Protein AF-A0A1G3ZFL5-F1 (afdb_monomer)

Solvent-accessible surface area (backbone atoms only — not comparable to full-atom values): 18722 Å² total; per-residue (Å²): 118,75,67,60,61,56,55,58,54,53,56,66,67,63,62,77,80,72,53,66,52,65,55,41,32,60,48,3,57,52,34,52,61,36,56,77,73,63,56,78,64,39,38,56,65,58,48,36,72,66,61,44,84,59,78,46,75,49,78,46,84,55,94,94,41,46,32,43,34,37,28,32,50,49,40,52,62,55,95,89,57,91,67,92,51,72,88,26,42,42,37,36,34,22,50,79,58,22,30,70,48,63,36,68,66,62,55,52,51,53,55,49,51,58,56,54,58,59,55,62,80,67,61,78,88,81,78,81,88,84,89,88,85,89,85,84,86,83,87,84,92,75,89,85,79,74,83,84,72,86,76,91,79,76,86,85,80,78,86,74,82,71,80,81,73,73,83,74,74,84,76,77,71,79,79,73,75,82,73,78,78,73,78,78,76,79,85,74,75,77,75,80,84,77,76,78,79,79,82,74,85,77,75,85,81,78,85,75,78,85,73,80,84,72,83,74,80,79,72,83,78,76,78,81,81,80,85,74,93,79,82,90,78,93,77,84,94,77,87,78,82,84,78,76,80,83,72,87,70,79,76,53,72,66,63,52,52,53,55,54,59,54,54,64,59,58,65,70,65,71,82,79,123

Radius of gyration: 33.1 Å; Cα contacts (8 Å, |Δi|>4): 155; chains: 1; bounding box: 86×99×74 Å

pLDDT: mean 71.91, std 20.32, range [34.0, 98.56]

Foldseek 3Di:
DVVVVVVVVVVVVVPPVDDPLVVLAVLQVQQLVLVVVDDFFDFPVRSCVRSPAAPDKDWDQAPNKIKIKGWHQNAGDDPPRPDDDPVRTKIFIDILRTTHDIGDLVVVVRVVRRVVVVVVVPPPPPDDDDDDDDDDDDDDDDDDPDDDDPDDDDDDDDDDPDPDDDPDDDDDDDPDPPDPPDPDDPPDDDDPDDDDDDDDDDDDDDDDDDDDDDPPPPPPPPPPDPDDDDDDDDDDDDDDDDDDRDDDDDDPPVSVVSNVVVVVVVVVVPPPD

Mean predicted aligned error: 19.26 Å

Secondary structure (DSSP, 8-state):
-HHHHHHHHHHHHHTT---HHHHHHHHHHHHHHHHTT--TT-BHHHHHHHH-S-SEEEEEEETTEEEEEEEEE-SPPPTT--S--GGGEEEEEEETTEEEEESHHHHHHHHHHHHHHHHHTT-----------------------------------------------------PPPPP-PPPPP--PPPP--PPPPPPPPPP----------------------------------PPPPPPPPP-PPPPHHHHHHHHHHHHHHHTTTT--

Sequence (273 aa):
MRHFRFIMLAFLLQGCLGNDALRNGAVADANVLNLSKLCIGMSECEVRSIMKEPYNQEHFAIDDANFNVWFYITSPTVLGQTEMVTANLTPLTFKDGCLISWGSSAYRYLVQRKNNSKTVATAPSKNAPTQPAGQPQSTPSGPNWGPVTPQPHGQGKQPQEQPQQEPTPPQQQPQKPPSPQQPKPPTQTPPPAQTPPKPAPQPPQKTLTPLAQGASDTSCDTSGNNKNPTQSAQSDSSEPQGTQPPTNQPLDEEDRKMLQESSDQEFNQTDLK

Structure (mmCIF, N/CA/C/O backbone):
data_AF-A0A1G3ZFL5-F1
#
_entry.id   AF-A0A1G3ZFL5-F1
#
loop_
_atom_site.group_PDB
_atom_site.id
_atom_site.type_symbol
_atom_site.label_atom_id
_atom_site.label_alt_id
_atom_site.label_comp_id
_atom_site.label_asym_id
_atom_site.label_entity_id
_atom_site.label_seq_id
_atom_site.pdbx_PDB_ins_code
_atom_site.Cartn_x
_atom_site.Cartn_y
_atom_site.Cartn_z
_atom_site.occupancy
_atom_site.B_iso_or_equiv
_atom_site.auth_seq_id
_atom_site.auth_comp_id
_atom_site.auth_asym_id
_atom_site.auth_atom_id
_atom_site.pdbx_PDB_model_num
ATOM 1 N N . MET A 1 1 ? 50.202 16.568 -9.340 1.00 61.19 1 MET A N 1
ATOM 2 C CA . MET A 1 1 ? 49.774 15.169 -9.079 1.00 61.19 1 MET A CA 1
ATOM 3 C C . MET A 1 1 ? 48.819 14.982 -7.892 1.00 61.19 1 MET A C 1
ATOM 5 O O . MET A 1 1 ? 48.038 14.042 -7.937 1.00 61.19 1 MET A O 1
ATOM 9 N N . ARG A 1 2 ? 48.804 15.836 -6.852 1.00 67.19 2 ARG A N 1
ATOM 10 C CA . ARG A 1 2 ? 47.881 15.656 -5.705 1.00 67.19 2 ARG A CA 1
ATOM 11 C C . ARG A 1 2 ? 46.397 15.881 -6.048 1.00 67.19 2 ARG A C 1
ATOM 13 O O . ARG A 1 2 ? 45.559 15.145 -5.551 1.00 67.19 2 ARG A O 1
ATOM 20 N N . HIS A 1 3 ? 46.074 16.803 -6.957 1.00 69.44 3 HIS A N 1
ATOM 21 C CA . HIS A 1 3 ? 44.680 17.091 -7.337 1.00 69.44 3 HIS A CA 1
ATOM 22 C C . HIS A 1 3 ? 44.020 16.009 -8.210 1.00 69.44 3 HIS A C 1
ATOM 24 O O . HIS A 1 3 ? 42.811 15.826 -8.138 1.00 69.44 3 HIS A O 1
ATOM 30 N N . PHE A 1 4 ? 44.800 15.217 -8.954 1.00 75.75 4 PHE A N 1
ATOM 31 C CA . PHE A 1 4 ? 44.265 14.126 -9.783 1.00 75.75 4 PHE A CA 1
ATOM 32 C C . PHE A 1 4 ? 43.655 12.992 -8.939 1.00 75.75 4 PHE A C 1
ATOM 34 O O . PHE A 1 4 ? 42.666 12.383 -9.331 1.00 75.75 4 PHE A O 1
ATOM 41 N N . ARG A 1 5 ? 44.194 12.755 -7.732 1.00 77.81 5 ARG A N 1
ATOM 42 C CA . ARG A 1 5 ? 43.663 11.747 -6.799 1.00 77.81 5 ARG A CA 1
ATOM 43 C C . ARG A 1 5 ? 42.302 12.136 -6.212 1.00 77.81 5 ARG A C 1
ATOM 45 O O . ARG A 1 5 ? 41.483 11.257 -5.981 1.00 77.81 5 ARG A O 1
ATOM 52 N N . PHE A 1 6 ? 42.041 13.431 -6.024 1.00 79.81 6 PHE A N 1
ATOM 53 C CA . PHE A 1 6 ? 40.747 13.911 -5.528 1.00 79.81 6 PHE A CA 1
ATOM 54 C C . PHE A 1 6 ? 39.648 13.855 -6.598 1.00 79.81 6 PHE A C 1
ATOM 56 O O . PHE A 1 6 ? 38.513 13.520 -6.278 1.00 79.81 6 PHE A O 1
ATOM 63 N N . ILE A 1 7 ? 39.984 14.098 -7.870 1.00 80.12 7 ILE A N 1
ATOM 64 C CA . ILE A 1 7 ? 39.012 14.040 -8.976 1.00 80.12 7 ILE A CA 1
ATOM 65 C C . ILE A 1 7 ? 38.537 12.596 -9.225 1.00 80.12 7 ILE A C 1
ATOM 67 O O . ILE A 1 7 ? 37.345 12.369 -9.398 1.00 80.12 7 ILE A O 1
ATOM 71 N N . MET A 1 8 ? 39.429 11.603 -9.161 1.00 79.88 8 MET A N 1
ATOM 72 C CA . MET A 1 8 ? 39.063 10.188 -9.351 1.00 79.88 8 MET A CA 1
ATOM 73 C C . MET A 1 8 ? 38.149 9.653 -8.230 1.00 79.88 8 MET A C 1
ATOM 75 O O . MET A 1 8 ? 37.219 8.897 -8.497 1.00 79.88 8 MET A O 1
ATOM 79 N N . LEU A 1 9 ? 38.350 10.103 -6.984 1.00 80.19 9 LEU A N 1
ATOM 80 C CA . LEU A 1 9 ? 37.483 9.739 -5.857 1.00 80.19 9 LEU A CA 1
ATOM 81 C C . LEU A 1 9 ? 36.084 10.376 -5.965 1.00 80.19 9 LEU A C 1
ATOM 83 O O . LEU A 1 9 ? 35.097 9.733 -5.622 1.00 80.19 9 LEU A O 1
ATOM 87 N N . ALA A 1 10 ? 35.983 11.604 -6.489 1.00 79.62 10 ALA A N 1
ATOM 88 C CA . ALA A 1 10 ? 34.699 12.275 -6.704 1.00 79.62 10 ALA A CA 1
ATOM 89 C C . ALA A 1 10 ? 33.833 11.572 -7.770 1.00 79.62 10 ALA A C 1
ATOM 91 O O . ALA A 1 10 ? 32.629 11.420 -7.570 1.00 79.62 10 ALA A O 1
ATOM 92 N N . PHE A 1 11 ? 34.441 11.059 -8.847 1.00 74.12 11 PHE A N 1
ATOM 93 C CA . PHE A 1 11 ? 33.720 10.304 -9.882 1.00 74.12 11 PHE A CA 1
ATOM 94 C C . PHE A 1 11 ? 33.204 8.942 -9.392 1.00 74.12 11 PHE A C 1
ATOM 96 O O . PHE A 1 11 ? 32.124 8.518 -9.799 1.00 74.12 11 PHE A O 1
ATOM 103 N N . LEU A 1 12 ? 33.920 8.274 -8.480 1.00 75.06 12 LEU A N 1
ATOM 104 C CA . LEU A 1 12 ? 33.454 7.017 -7.875 1.00 75.06 12 LEU A CA 1
ATOM 105 C C . LEU A 1 12 ? 32.273 7.226 -6.913 1.00 75.06 12 LEU A C 1
ATOM 107 O O . LEU A 1 12 ? 31.457 6.324 -6.749 1.00 75.06 12 LEU A O 1
ATOM 111 N N . LEU A 1 13 ? 32.144 8.417 -6.320 1.00 73.44 13 LEU A N 1
ATOM 112 C CA . LEU A 1 13 ? 31.024 8.769 -5.438 1.00 73.44 13 LEU A CA 1
ATOM 113 C C . LEU A 1 13 ? 29.786 9.267 -6.207 1.00 73.44 13 LEU A C 1
ATOM 115 O O . LEU A 1 13 ? 28.674 9.170 -5.695 1.00 73.44 13 LEU A O 1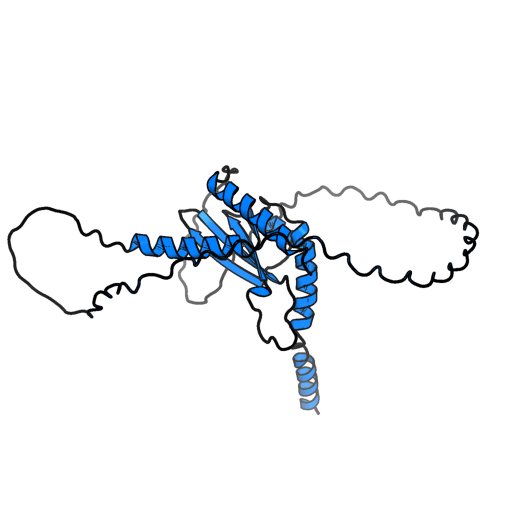
ATOM 119 N N . GLN A 1 14 ? 29.946 9.755 -7.442 1.00 70.44 14 GLN A N 1
ATOM 120 C CA . GLN A 1 14 ? 28.830 10.200 -8.294 1.00 70.44 14 GLN A CA 1
ATOM 121 C C . GLN A 1 14 ? 28.099 9.052 -9.016 1.00 70.44 14 GLN A C 1
ATOM 123 O O . GLN A 1 14 ? 27.014 9.260 -9.554 1.00 70.44 14 GLN A O 1
ATOM 128 N N . GLY A 1 15 ? 28.649 7.833 -9.005 1.00 60.28 15 GLY A N 1
ATOM 129 C CA . GLY A 1 15 ? 28.078 6.666 -9.692 1.00 60.28 15 GLY A CA 1
ATOM 130 C C . GLY A 1 15 ? 26.867 6.006 -9.016 1.00 60.28 15 GLY A C 1
ATOM 131 O O . GLY A 1 15 ? 26.282 5.099 -9.600 1.00 60.28 15 GLY A O 1
ATOM 132 N N . CYS A 1 16 ? 26.458 6.439 -7.820 1.00 62.06 16 CYS A N 1
ATOM 133 C CA . CYS A 1 16 ? 25.334 5.834 -7.089 1.00 62.06 16 CYS A CA 1
ATOM 134 C C . CYS A 1 16 ? 23.960 6.459 -7.398 1.00 62.06 16 CYS A C 1
ATOM 136 O O . CYS A 1 16 ? 22.988 6.148 -6.718 1.00 62.06 16 CYS A O 1
ATOM 138 N N . LEU A 1 17 ? 23.841 7.307 -8.424 1.00 61.38 17 LEU A N 1
ATOM 139 C CA . LEU A 1 17 ? 22.556 7.869 -8.884 1.00 61.38 17 LEU A CA 1
ATOM 140 C C . LEU A 1 17 ? 21.779 6.894 -9.804 1.00 61.38 17 LEU A C 1
ATOM 142 O O . LEU A 1 17 ? 20.962 7.295 -10.630 1.00 61.38 17 LEU A O 1
ATOM 146 N N . GLY A 1 18 ? 22.088 5.599 -9.713 1.00 59.34 18 GLY A N 1
ATOM 147 C CA . GLY A 1 18 ? 21.730 4.585 -10.696 1.00 59.34 18 GLY A CA 1
ATOM 148 C C . GLY A 1 18 ? 20.383 3.915 -10.447 1.00 59.34 18 GLY A C 1
ATOM 149 O O . GLY A 1 18 ? 20.303 2.932 -9.721 1.00 59.34 18 GLY A O 1
ATOM 150 N N . ASN A 1 19 ? 19.379 4.388 -11.184 1.00 68.38 19 ASN A N 1
ATOM 151 C CA . ASN A 1 19 ? 18.188 3.655 -11.617 1.00 68.38 19 ASN A CA 1
ATOM 152 C C . ASN A 1 19 ? 17.208 3.197 -10.519 1.00 68.38 19 ASN A C 1
ATOM 154 O O . ASN A 1 19 ? 17.024 2.002 -10.267 1.00 68.38 19 ASN A O 1
ATOM 158 N N . ASP A 1 20 ? 16.490 4.165 -9.946 1.00 78.25 20 ASP A N 1
ATOM 159 C CA . ASP A 1 20 ? 15.348 3.903 -9.065 1.00 78.25 20 ASP A CA 1
ATOM 160 C C . ASP A 1 20 ? 14.287 3.002 -9.714 1.00 78.25 20 ASP A C 1
ATOM 162 O O . ASP A 1 20 ? 13.666 2.216 -9.008 1.00 78.25 20 ASP A O 1
ATOM 166 N N . ALA A 1 21 ? 14.113 3.025 -11.041 1.00 79.69 21 ALA A N 1
ATOM 167 C CA . ALA A 1 21 ? 13.103 2.199 -11.706 1.00 79.69 21 ALA A CA 1
ATOM 168 C C . ALA A 1 21 ? 13.377 0.692 -11.553 1.00 79.69 21 ALA A C 1
ATOM 170 O O . ALA A 1 21 ? 12.463 -0.073 -11.242 1.00 79.69 21 ALA A O 1
ATOM 171 N N . LEU A 1 22 ? 14.638 0.262 -11.699 1.00 81.44 22 LEU A N 1
ATOM 172 C CA . LEU A 1 22 ? 15.015 -1.140 -11.466 1.00 81.44 22 LEU A CA 1
ATOM 173 C C . LEU A 1 22 ? 14.866 -1.530 -9.993 1.00 81.44 22 LEU A C 1
ATOM 175 O O . LEU A 1 22 ? 14.389 -2.624 -9.691 1.00 81.44 22 LEU A O 1
ATOM 179 N N . ARG A 1 23 ? 15.243 -0.634 -9.071 1.00 85.50 23 ARG A N 1
ATOM 180 C CA . ARG A 1 23 ? 15.099 -0.881 -7.631 1.00 85.50 23 ARG A CA 1
ATOM 181 C C . ARG A 1 23 ? 13.628 -1.006 -7.231 1.00 85.50 23 ARG A C 1
ATOM 183 O O . ARG A 1 23 ? 13.271 -1.930 -6.506 1.00 85.50 23 ARG A O 1
ATOM 190 N N . ASN A 1 24 ? 12.780 -0.118 -7.742 1.00 90.38 24 ASN A N 1
ATOM 191 C CA . ASN A 1 24 ? 11.349 -0.101 -7.460 1.00 90.38 24 ASN A CA 1
ATOM 192 C C . ASN A 1 24 ? 10.652 -1.359 -7.980 1.00 90.38 24 ASN A C 1
ATOM 194 O O . ASN A 1 24 ? 9.723 -1.822 -7.332 1.00 90.38 24 ASN A O 1
ATOM 198 N N . GLY A 1 25 ? 11.114 -1.943 -9.093 1.00 92.19 25 GLY A N 1
ATOM 199 C CA . GLY A 1 25 ? 10.574 -3.206 -9.603 1.00 92.19 25 GLY A CA 1
ATOM 200 C C . GLY A 1 25 ? 10.772 -4.374 -8.637 1.00 92.19 25 GLY A C 1
ATOM 201 O O . GLY A 1 25 ? 9.804 -5.019 -8.251 1.00 92.19 25 GLY A O 1
ATOM 202 N N . ALA A 1 26 ? 12.000 -4.587 -8.156 1.00 93.31 26 ALA A N 1
ATOM 203 C CA . ALA A 1 26 ? 12.269 -5.655 -7.189 1.00 93.31 26 ALA A CA 1
ATOM 204 C C . ALA A 1 26 ? 11.523 -5.448 -5.855 1.00 93.31 26 ALA A C 1
ATOM 206 O O . ALA A 1 26 ? 11.060 -6.409 -5.241 1.00 93.31 26 ALA A O 1
ATOM 207 N N . VAL A 1 27 ? 11.391 -4.191 -5.410 1.00 95.44 27 VAL A N 1
ATOM 208 C CA . VAL A 1 27 ? 10.600 -3.840 -4.219 1.00 95.44 27 VAL A CA 1
ATOM 209 C C . VAL A 1 27 ? 9.111 -4.112 -4.448 1.00 95.44 27 VAL A C 1
ATOM 211 O O . VAL A 1 27 ? 8.463 -4.668 -3.563 1.00 95.44 27 VAL A O 1
ATOM 214 N N . ALA A 1 28 ? 8.579 -3.775 -5.627 1.00 96.62 28 ALA A N 1
ATOM 215 C CA . ALA A 1 28 ? 7.190 -4.034 -5.991 1.00 96.62 28 ALA A CA 1
ATOM 216 C C . ALA A 1 28 ? 6.861 -5.529 -5.944 1.00 96.62 28 ALA A C 1
ATOM 218 O O . ALA A 1 28 ? 5.921 -5.916 -5.253 1.00 96.62 28 ALA A O 1
ATOM 219 N N . ASP A 1 29 ? 7.679 -6.368 -6.583 1.00 96.38 29 ASP A N 1
ATOM 220 C CA . ASP A 1 29 ? 7.476 -7.821 -6.605 1.00 96.38 29 ASP A CA 1
ATOM 221 C C . ASP A 1 29 ? 7.496 -8.419 -5.188 1.00 96.38 29 ASP A C 1
ATOM 223 O O . ASP A 1 29 ? 6.640 -9.231 -4.823 1.00 96.38 29 ASP A O 1
ATOM 227 N N . ALA A 1 30 ? 8.440 -7.981 -4.347 1.00 97.56 30 ALA A N 1
ATOM 228 C CA . ALA A 1 30 ? 8.517 -8.419 -2.956 1.00 97.56 30 ALA A CA 1
ATOM 229 C C . ALA A 1 30 ? 7.280 -7.995 -2.147 1.00 97.56 30 ALA A C 1
ATOM 231 O O . ALA A 1 30 ? 6.741 -8.796 -1.380 1.00 97.56 30 ALA A O 1
ATOM 232 N N . ASN A 1 31 ? 6.807 -6.761 -2.331 1.00 97.88 31 ASN A N 1
ATOM 233 C CA . ASN A 1 31 ? 5.623 -6.247 -1.646 1.00 97.88 31 ASN A CA 1
ATOM 234 C C . ASN A 1 31 ? 4.346 -6.964 -2.086 1.00 97.88 31 ASN A C 1
ATOM 236 O O . ASN A 1 31 ? 3.534 -7.296 -1.229 1.00 97.88 31 ASN A O 1
ATOM 240 N N . VAL A 1 32 ? 4.190 -7.278 -3.376 1.00 97.69 32 VAL A N 1
ATOM 241 C CA . VAL A 1 32 ? 3.057 -8.075 -3.881 1.00 97.69 32 VAL A CA 1
ATOM 242 C C . VAL A 1 32 ? 3.008 -9.442 -3.198 1.00 97.69 32 VAL A C 1
ATOM 244 O O . VAL A 1 32 ? 1.954 -9.863 -2.722 1.00 97.69 32 VAL A O 1
ATOM 247 N N . LEU A 1 33 ? 4.152 -10.117 -3.059 1.00 97.75 33 LEU A N 1
ATOM 248 C CA . LEU A 1 33 ? 4.219 -11.386 -2.329 1.00 97.75 33 LEU A CA 1
ATOM 249 C C . LEU A 1 33 ? 3.933 -11.213 -0.831 1.00 97.75 33 LEU A C 1
ATOM 251 O O . LEU A 1 33 ? 3.291 -12.067 -0.221 1.00 97.75 33 LEU A O 1
ATOM 255 N N . ASN A 1 34 ? 4.404 -10.130 -0.218 1.00 98.31 34 ASN A N 1
ATOM 256 C CA . ASN A 1 34 ? 4.204 -9.870 1.206 1.00 98.31 34 ASN A CA 1
ATOM 257 C C . ASN A 1 34 ? 2.760 -9.488 1.553 1.00 98.31 34 ASN A C 1
ATOM 259 O O . ASN A 1 34 ? 2.300 -9.878 2.623 1.00 98.31 34 ASN A O 1
ATOM 263 N N . LEU A 1 35 ? 2.028 -8.828 0.649 1.00 97.94 35 LEU A N 1
ATOM 264 C CA . LEU A 1 35 ? 0.605 -8.522 0.825 1.00 97.94 35 LEU A CA 1
ATOM 265 C C . LEU A 1 35 ? -0.221 -9.779 1.110 1.00 97.94 35 LEU A C 1
ATOM 267 O O . LEU A 1 35 ? -1.080 -9.758 1.983 1.00 97.94 35 LEU A O 1
ATOM 271 N N . SER A 1 36 ? 0.091 -10.898 0.446 1.00 97.44 36 SER A N 1
ATOM 272 C CA . SER A 1 36 ? -0.604 -12.178 0.661 1.00 97.44 36 SER A CA 1
ATOM 273 C C . SER A 1 36 ? -0.439 -12.763 2.071 1.00 97.44 36 SER A C 1
ATOM 275 O O . SER A 1 36 ? -1.164 -13.678 2.451 1.00 97.44 36 SER A O 1
ATOM 277 N N . LYS A 1 37 ? 0.526 -12.255 2.846 1.00 98.25 37 LYS A N 1
ATOM 278 C CA . LYS A 1 37 ? 0.812 -12.692 4.219 1.00 98.25 37 LYS A CA 1
ATOM 279 C C . LYS A 1 37 ? 0.108 -11.830 5.261 1.00 98.25 37 LYS A C 1
ATOM 281 O O . LYS A 1 37 ? 0.203 -12.141 6.445 1.00 98.25 37 LYS A O 1
ATOM 286 N N . LEU A 1 38 ? -0.516 -10.729 4.848 1.00 98.25 38 LEU A N 1
ATOM 287 C CA . LEU A 1 38 ? -1.187 -9.817 5.757 1.00 98.25 38 LEU A CA 1
ATOM 288 C C . LEU A 1 38 ? -2.584 -10.324 6.090 1.00 98.25 38 LEU A C 1
ATOM 290 O O . LEU A 1 38 ? -3.299 -10.844 5.236 1.00 98.25 38 LEU A O 1
ATOM 294 N N . CYS A 1 39 ? -2.980 -10.106 7.337 1.00 98.12 39 CYS A N 1
ATOM 295 C CA . CYS A 1 39 ? -4.330 -10.359 7.810 1.00 98.12 39 CYS A CA 1
ATOM 296 C C . CYS A 1 39 ? -4.894 -9.083 8.429 1.00 98.12 39 CYS A C 1
ATOM 298 O O . CYS A 1 39 ? -4.181 -8.330 9.098 1.00 98.12 39 CYS A O 1
ATOM 300 N N . ILE A 1 40 ? -6.194 -8.866 8.244 1.00 98.06 40 ILE A N 1
ATOM 301 C CA . ILE A 1 40 ? -6.934 -7.824 8.959 1.00 98.06 40 ILE A CA 1
ATOM 302 C C . ILE A 1 40 ? -6.782 -8.052 10.470 1.00 98.06 40 ILE A C 1
ATOM 304 O O . ILE A 1 40 ? -6.860 -9.185 10.945 1.00 98.06 40 ILE A O 1
ATOM 308 N N . GLY A 1 41 ? -6.542 -6.974 11.211 1.00 97.31 41 GLY A N 1
ATOM 309 C CA . GLY A 1 41 ? -6.281 -6.974 12.649 1.00 97.31 41 GLY A CA 1
ATOM 310 C C . GLY A 1 41 ? -4.801 -7.048 13.037 1.00 97.31 41 GLY A C 1
ATOM 311 O O . GLY A 1 41 ? -4.500 -6.863 14.211 1.00 97.31 41 GLY A O 1
ATOM 312 N N . MET A 1 42 ? -3.875 -7.275 12.094 1.00 98.56 42 MET A N 1
ATOM 313 C CA . MET A 1 42 ? -2.437 -7.210 12.393 1.00 98.56 42 MET A CA 1
ATOM 314 C C . MET A 1 42 ? -2.034 -5.816 12.879 1.00 98.56 42 MET A C 1
ATOM 316 O O . MET A 1 42 ? -2.460 -4.807 12.314 1.00 98.56 42 MET A O 1
ATOM 320 N N . SER A 1 43 ? -1.167 -5.761 13.885 1.00 98.44 43 SER A N 1
ATOM 321 C CA . SER A 1 43 ? -0.601 -4.505 14.375 1.00 98.44 43 SER A CA 1
ATOM 322 C C . SER A 1 43 ? 0.344 -3.868 13.352 1.00 98.44 43 SER A C 1
ATOM 324 O O . SER A 1 43 ? 0.968 -4.551 12.534 1.00 98.44 43 SER A O 1
ATOM 326 N N . GLU A 1 44 ? 0.528 -2.551 13.434 1.00 98.25 44 GLU A N 1
ATOM 327 C CA . GLU A 1 44 ? 1.522 -1.822 12.633 1.00 98.25 44 GLU A CA 1
ATOM 328 C C . GLU A 1 44 ? 2.926 -2.451 12.702 1.00 98.25 44 GLU A C 1
ATOM 330 O O . GLU A 1 44 ? 3.621 -2.533 11.686 1.00 98.25 44 GLU A O 1
ATOM 335 N N . CYS A 1 45 ? 3.343 -2.952 13.871 1.00 97.94 45 CYS A N 1
ATOM 336 C CA . CYS A 1 45 ? 4.645 -3.599 14.042 1.00 97.94 45 CYS A CA 1
ATOM 337 C C . CYS A 1 45 ? 4.754 -4.916 13.267 1.00 97.94 45 CYS A C 1
ATOM 339 O O . CYS A 1 45 ? 5.758 -5.156 12.590 1.00 97.94 45 CYS A O 1
ATOM 341 N N . GLU A 1 46 ? 3.726 -5.764 13.339 1.00 98.31 46 GLU A N 1
ATOM 342 C CA . GLU A 1 46 ? 3.679 -7.024 12.595 1.00 98.31 46 GLU A CA 1
ATOM 343 C C . GLU A 1 46 ? 3.697 -6.755 11.092 1.00 98.31 46 GLU A C 1
ATOM 345 O O . GLU A 1 46 ? 4.528 -7.321 10.375 1.00 98.31 46 GLU A O 1
ATOM 350 N N . VAL A 1 47 ? 2.869 -5.818 10.624 1.00 98.44 47 VAL A N 1
ATOM 351 C CA . VAL A 1 47 ? 2.837 -5.440 9.209 1.00 98.44 47 VAL A CA 1
ATOM 352 C C . VAL A 1 47 ? 4.190 -4.894 8.760 1.00 98.44 47 VAL A C 1
ATOM 354 O O . VAL A 1 47 ? 4.695 -5.321 7.723 1.00 98.44 47 VAL A O 1
ATOM 357 N N . ARG A 1 48 ? 4.844 -4.030 9.546 1.00 98.06 48 ARG A N 1
ATOM 358 C CA . ARG A 1 48 ? 6.180 -3.502 9.215 1.00 98.06 48 ARG A CA 1
ATOM 359 C C . ARG A 1 48 ? 7.248 -4.596 9.194 1.00 98.06 48 ARG A C 1
ATOM 361 O O . ARG A 1 48 ? 8.164 -4.548 8.373 1.00 98.06 48 ARG A O 1
ATOM 368 N N . SER A 1 49 ? 7.135 -5.617 10.043 1.00 98.25 49 SER A N 1
ATOM 369 C CA . SER A 1 49 ? 8.062 -6.754 10.024 1.00 98.25 49 SER A CA 1
ATOM 370 C C . SER A 1 49 ? 7.985 -7.541 8.704 1.00 98.25 49 SER A C 1
ATOM 372 O O . SER A 1 49 ? 9.024 -7.970 8.177 1.00 98.25 49 SER A O 1
ATOM 374 N N . ILE A 1 50 ? 6.777 -7.646 8.138 1.00 98.12 50 ILE A N 1
ATOM 375 C CA . ILE A 1 50 ? 6.463 -8.352 6.891 1.00 98.12 50 ILE A CA 1
ATOM 376 C C . ILE A 1 50 ? 6.792 -7.479 5.672 1.00 98.12 50 ILE A C 1
ATOM 378 O O . ILE A 1 50 ? 7.601 -7.875 4.833 1.00 98.12 50 ILE A O 1
ATOM 382 N N . MET A 1 51 ? 6.199 -6.287 5.596 1.00 98.06 51 MET A N 1
ATOM 383 C CA . MET A 1 51 ? 6.223 -5.389 4.434 1.00 98.06 51 MET A CA 1
ATOM 384 C C . MET A 1 51 ? 7.450 -4.476 4.371 1.00 98.06 51 MET A C 1
ATOM 386 O O . MET A 1 51 ? 7.727 -3.908 3.320 1.00 98.06 51 MET A O 1
ATOM 390 N N . LYS A 1 52 ? 8.209 -4.350 5.466 1.00 97.69 52 LYS A N 1
ATOM 391 C CA . LYS A 1 52 ? 9.296 -3.367 5.630 1.00 97.69 52 LYS A CA 1
ATOM 392 C C . LYS A 1 52 ? 8.778 -1.924 5.624 1.00 97.69 52 LYS A C 1
ATOM 394 O O . LYS A 1 52 ? 7.599 -1.674 5.881 1.00 97.69 52 LYS A O 1
ATOM 399 N N . GLU A 1 53 ? 9.694 -0.979 5.437 1.00 97.31 53 GLU A N 1
ATOM 400 C CA . GLU A 1 53 ? 9.405 0.453 5.467 1.00 97.31 53 GLU A CA 1
ATOM 401 C C . GLU A 1 53 ? 8.517 0.849 4.272 1.00 97.31 53 GLU A C 1
ATOM 403 O O . GLU A 1 53 ? 8.841 0.484 3.136 1.00 97.31 53 GLU A O 1
ATOM 408 N N . PRO A 1 54 ? 7.401 1.566 4.491 1.00 97.88 54 PRO A N 1
ATOM 409 C CA . PRO A 1 54 ? 6.563 2.055 3.400 1.00 97.88 54 PRO A CA 1
ATOM 410 C C . PRO A 1 54 ? 7.250 3.170 2.601 1.00 97.88 54 PRO A C 1
ATOM 412 O O . PRO A 1 54 ? 8.157 3.844 3.082 1.00 97.88 54 PRO A O 1
ATOM 415 N N . TYR A 1 55 ? 6.779 3.397 1.373 1.00 96.75 55 TYR A N 1
ATOM 416 C CA . TYR A 1 55 ? 7.270 4.481 0.516 1.00 96.75 55 TYR A CA 1
ATOM 417 C C . TYR A 1 55 ? 6.821 5.858 1.018 1.00 96.75 55 TYR A C 1
ATOM 419 O O . TYR A 1 55 ? 7.595 6.812 1.002 1.00 96.75 55 TYR A O 1
ATOM 427 N N . ASN A 1 56 ? 5.567 5.958 1.461 1.00 97.06 56 ASN A N 1
ATOM 428 C CA . ASN A 1 56 ? 4.999 7.172 2.037 1.00 97.06 56 ASN A CA 1
ATOM 429 C C . ASN A 1 56 ? 3.982 6.816 3.130 1.00 97.06 56 ASN A C 1
ATOM 431 O O . ASN A 1 56 ? 3.467 5.696 3.158 1.00 97.06 56 ASN A O 1
ATOM 435 N N . GLN A 1 57 ? 3.681 7.764 4.013 1.00 97.94 57 GLN A N 1
ATOM 436 C CA . GLN A 1 57 ? 2.708 7.607 5.089 1.00 97.94 57 GLN A CA 1
ATOM 437 C C . GLN A 1 57 ? 1.845 8.868 5.217 1.00 97.94 57 GLN A C 1
ATOM 439 O O . GLN A 1 57 ? 2.343 9.988 5.123 1.00 97.94 57 GLN A O 1
ATOM 444 N N . GLU A 1 58 ? 0.553 8.686 5.466 1.00 97.75 58 GLU A N 1
ATOM 445 C CA . GLU A 1 58 ? -0.400 9.757 5.757 1.00 97.75 58 GLU A CA 1
ATOM 446 C C . GLU A 1 58 ? -1.176 9.444 7.037 1.00 97.75 58 GLU A C 1
ATOM 448 O O . GLU A 1 58 ? -1.443 8.285 7.344 1.00 97.75 58 GLU A O 1
ATOM 453 N N . HIS A 1 59 ? -1.565 10.487 7.771 1.00 97.38 59 HIS A N 1
ATOM 454 C CA . HIS A 1 59 ? -2.340 10.372 9.004 1.00 97.38 59 HIS A CA 1
ATOM 455 C C . HIS A 1 59 ? -3.649 11.162 8.896 1.00 97.38 59 HIS A C 1
ATOM 457 O O . HIS A 1 59 ? -3.675 12.292 8.389 1.00 97.38 59 HIS A O 1
ATOM 463 N N . PHE A 1 60 ? -4.739 10.577 9.388 1.00 94.94 60 PHE A N 1
ATOM 464 C CA . PHE A 1 60 ? -6.067 11.176 9.414 1.00 94.94 60 PHE A CA 1
ATOM 465 C C . PHE A 1 60 ? -6.690 11.004 10.799 1.00 94.94 60 PHE A C 1
ATOM 467 O O . PHE A 1 60 ? -6.770 9.893 11.302 1.00 94.94 60 PHE A O 1
ATOM 474 N N . ALA A 1 61 ? -7.207 12.090 11.368 1.00 95.44 61 ALA A N 1
ATOM 475 C CA . ALA A 1 61 ? -8.083 12.043 12.534 1.00 95.44 61 ALA A CA 1
ATOM 476 C C . ALA A 1 61 ? -9.522 12.294 12.065 1.00 95.44 61 ALA A C 1
ATOM 478 O O . ALA A 1 61 ? -9.800 13.341 11.467 1.00 95.44 61 ALA A O 1
ATOM 479 N N . ILE A 1 62 ? -10.412 11.319 12.260 1.00 94.31 62 ILE A N 1
ATOM 480 C CA . ILE A 1 62 ? -11.812 11.376 11.823 1.00 94.31 62 ILE A CA 1
ATOM 481 C C . ILE A 1 62 ? -12.680 10.799 12.941 1.00 94.31 62 ILE A C 1
ATOM 483 O O . ILE A 1 62 ? -12.516 9.634 13.284 1.00 94.31 62 ILE A O 1
ATOM 487 N N . ASP A 1 63 ? -13.612 11.600 13.463 1.00 91.31 63 ASP A N 1
ATOM 488 C CA . ASP A 1 63 ? -14.591 11.184 14.480 1.00 91.31 63 ASP A CA 1
ATOM 489 C C . ASP A 1 63 ? -13.936 10.481 15.689 1.00 91.31 63 ASP A C 1
ATOM 491 O O . ASP A 1 63 ? -14.301 9.367 16.047 1.00 91.31 63 ASP A O 1
ATOM 495 N N . ASP A 1 64 ? -12.912 11.123 16.266 1.00 93.50 64 ASP A N 1
ATOM 496 C CA . ASP A 1 64 ? -12.097 10.647 17.401 1.00 93.50 64 ASP A CA 1
ATOM 497 C C . ASP A 1 64 ? -11.270 9.367 17.167 1.00 93.50 64 ASP A C 1
ATOM 499 O O . ASP A 1 64 ? -10.502 8.967 18.042 1.00 93.50 64 ASP A O 1
ATOM 503 N N . ALA A 1 65 ? -11.342 8.766 15.977 1.00 95.00 65 ALA A N 1
ATOM 504 C CA . ALA A 1 65 ? -10.485 7.656 15.575 1.00 95.00 65 ALA A CA 1
ATOM 505 C C . ALA A 1 65 ? -9.252 8.144 14.797 1.00 95.00 65 ALA A C 1
ATOM 507 O O . ALA A 1 65 ? -9.317 9.082 13.989 1.00 95.00 65 ALA A O 1
ATOM 508 N N . ASN A 1 66 ? -8.122 7.466 15.018 1.00 96.62 66 ASN A N 1
ATOM 509 C CA . ASN A 1 66 ? -6.860 7.756 14.348 1.00 96.62 66 ASN A CA 1
ATOM 510 C C . ASN A 1 66 ? -6.605 6.738 13.242 1.00 96.62 66 ASN A C 1
ATOM 512 O O . ASN A 1 66 ? -6.490 5.538 13.492 1.00 96.62 66 ASN A O 1
ATOM 516 N N . PHE A 1 67 ? -6.462 7.228 12.017 1.00 97.94 67 PHE A N 1
ATOM 517 C CA . PHE A 1 67 ? -6.148 6.410 10.859 1.00 97.94 67 PHE A CA 1
ATOM 518 C C . PHE A 1 67 ? -4.740 6.704 10.355 1.00 97.94 67 PHE A C 1
ATOM 520 O O . PHE A 1 67 ? -4.396 7.854 10.074 1.00 97.94 67 PHE A O 1
ATOM 527 N N . ASN A 1 68 ? -3.948 5.652 10.172 1.00 98.12 68 ASN A N 1
ATOM 528 C CA . ASN A 1 68 ? -2.665 5.710 9.479 1.00 98.12 68 ASN A CA 1
ATOM 529 C C . ASN A 1 68 ? -2.815 5.033 8.121 1.00 98.12 68 ASN A C 1
ATOM 531 O O . ASN A 1 68 ? -3.399 3.959 8.019 1.00 98.12 68 ASN A O 1
ATOM 535 N N . VAL A 1 69 ? -2.300 5.649 7.063 1.00 98.38 69 VAL A N 1
ATOM 536 C CA . VAL A 1 69 ? -2.295 5.070 5.720 1.00 98.38 69 VAL A CA 1
ATOM 537 C C . VAL A 1 69 ? -0.861 4.957 5.242 1.00 98.38 69 VAL A C 1
ATOM 539 O O . VAL A 1 69 ? -0.166 5.962 5.110 1.00 98.38 69 VAL A O 1
ATOM 542 N N . TRP A 1 70 ? -0.409 3.737 4.979 1.00 98.56 70 TRP A N 1
ATOM 543 C CA . TRP A 1 70 ? 0.931 3.457 4.469 1.00 98.56 70 TRP A CA 1
ATOM 544 C C . TRP A 1 70 ? 0.866 3.085 2.997 1.00 98.56 70 TRP A C 1
ATOM 546 O O . TRP A 1 70 ? 0.114 2.198 2.610 1.00 98.56 70 TRP A O 1
ATOM 556 N N . PHE A 1 71 ? 1.679 3.729 2.170 1.00 98.31 71 PHE A N 1
ATOM 557 C CA . PHE A 1 71 ? 1.729 3.473 0.737 1.00 98.31 71 PHE A CA 1
ATOM 558 C C . PHE A 1 71 ? 2.932 2.598 0.414 1.00 98.31 71 PHE A C 1
ATOM 560 O O . PHE A 1 71 ? 4.075 3.004 0.628 1.00 98.31 71 PHE A O 1
ATOM 567 N N . TYR A 1 72 ? 2.680 1.412 -0.130 1.00 98.19 72 TYR A N 1
ATOM 568 C CA . TYR A 1 72 ? 3.721 0.491 -0.578 1.00 98.19 72 TYR A CA 1
ATOM 569 C C . TYR A 1 72 ? 3.772 0.435 -2.096 1.00 98.19 72 TYR A C 1
ATOM 571 O O . TYR A 1 72 ? 2.735 0.418 -2.750 1.00 98.19 72 TYR A O 1
ATOM 579 N N . ILE A 1 73 ? 4.979 0.367 -2.656 1.00 97.62 73 ILE A N 1
ATOM 580 C CA . ILE A 1 73 ? 5.176 0.149 -4.092 1.00 97.62 73 ILE A CA 1
ATOM 581 C C . ILE A 1 73 ? 4.764 -1.284 -4.402 1.00 97.62 73 ILE A C 1
ATOM 583 O O . ILE A 1 73 ? 5.333 -2.204 -3.824 1.00 97.62 73 ILE A O 1
ATOM 587 N N . THR A 1 74 ? 3.797 -1.476 -5.287 1.00 97.75 74 THR A N 1
ATOM 588 C CA . THR A 1 74 ? 3.276 -2.801 -5.673 1.00 97.75 74 THR A CA 1
ATOM 589 C C . THR A 1 74 ? 3.176 -2.976 -7.178 1.00 97.75 74 THR A C 1
ATOM 591 O O . THR A 1 74 ? 2.981 -4.089 -7.651 1.00 97.75 74 THR A O 1
ATOM 594 N N . SER A 1 75 ? 3.359 -1.904 -7.951 1.00 95.94 75 SER A N 1
ATOM 595 C CA . SER A 1 75 ? 3.565 -2.001 -9.395 1.00 95.94 75 SER A CA 1
ATOM 596 C C . SER A 1 75 ? 4.826 -1.245 -9.811 1.00 95.94 75 SER A C 1
ATOM 598 O O . SER A 1 75 ? 5.028 -0.111 -9.363 1.00 95.94 75 SER A O 1
ATOM 600 N N . PRO A 1 76 ? 5.666 -1.824 -10.686 1.00 93.12 76 PRO A N 1
ATOM 601 C CA . PRO A 1 76 ? 6.884 -1.174 -11.153 1.00 93.12 76 PRO A CA 1
ATOM 602 C C . PRO A 1 76 ? 6.571 0.118 -11.920 1.00 93.12 76 PRO A C 1
ATOM 604 O O . PRO A 1 76 ? 5.538 0.237 -12.581 1.00 93.12 76 PRO A O 1
ATOM 607 N N . THR A 1 77 ? 7.488 1.083 -11.869 1.00 90.31 77 THR A N 1
ATOM 608 C CA . THR A 1 77 ? 7.441 2.267 -12.739 1.00 90.31 77 THR A CA 1
ATOM 609 C C . THR A 1 77 ? 7.731 1.856 -14.179 1.00 90.31 77 THR A C 1
ATOM 611 O O . THR A 1 77 ? 8.711 1.152 -14.438 1.00 90.31 77 THR A O 1
ATOM 614 N N . VAL A 1 78 ? 6.906 2.303 -15.123 1.00 86.50 78 VAL A N 1
ATOM 615 C CA . VAL A 1 78 ? 7.077 1.973 -16.546 1.00 86.50 78 VAL A CA 1
ATOM 616 C C . VAL A 1 78 ? 8.229 2.794 -17.145 1.00 86.50 78 VAL A C 1
ATOM 618 O O . VAL A 1 78 ? 8.529 3.896 -16.688 1.00 86.50 78 VAL A O 1
ATOM 621 N N . LEU A 1 79 ? 8.891 2.275 -18.185 1.00 82.69 79 LEU A N 1
ATOM 622 C CA . LEU A 1 79 ? 9.893 3.024 -18.956 1.00 82.69 79 LEU A CA 1
ATOM 623 C C . LEU A 1 79 ? 9.325 4.375 -19.427 1.00 82.69 79 LEU A C 1
ATOM 625 O O . LEU A 1 79 ? 8.301 4.421 -20.103 1.00 82.69 79 LEU A O 1
ATOM 629 N N . GLY A 1 80 ? 10.009 5.466 -19.075 1.00 83.81 80 GLY A N 1
ATOM 630 C CA . GLY A 1 80 ? 9.590 6.840 -19.388 1.00 83.81 80 GLY A CA 1
ATOM 631 C C . GLY A 1 80 ? 8.801 7.535 -18.274 1.00 83.81 80 GLY A C 1
ATOM 632 O O . GLY A 1 80 ? 8.579 8.740 -18.352 1.00 83.81 80 GLY A O 1
ATOM 633 N N . GLN A 1 81 ? 8.430 6.815 -17.217 1.00 86.00 81 GLN A N 1
ATOM 634 C CA . GLN A 1 81 ? 7.846 7.404 -16.023 1.00 86.00 81 GLN A CA 1
ATOM 635 C C . GLN A 1 81 ? 8.960 7.941 -15.113 1.00 86.00 81 GLN A C 1
ATOM 637 O O . GLN A 1 81 ? 9.780 7.179 -14.605 1.00 86.00 81 GLN A O 1
ATOM 642 N N . THR A 1 82 ? 9.003 9.260 -14.922 1.00 83.81 82 THR A N 1
ATOM 643 C CA . THR A 1 82 ? 10.028 9.927 -14.100 1.00 83.81 82 THR A CA 1
ATOM 644 C C . THR A 1 82 ? 9.704 9.921 -12.609 1.00 83.81 82 THR A C 1
ATOM 646 O O . THR A 1 82 ? 10.609 10.041 -11.791 1.00 83.81 82 THR A O 1
ATOM 649 N N . GLU A 1 83 ? 8.427 9.781 -12.251 1.00 88.69 83 GLU A N 1
ATOM 650 C CA . GLU A 1 83 ? 7.933 9.929 -10.880 1.00 88.69 83 GLU A CA 1
ATOM 651 C C . GLU A 1 83 ? 6.930 8.835 -10.529 1.00 88.69 83 GLU A C 1
ATOM 653 O O . GLU A 1 83 ? 6.211 8.336 -11.391 1.00 88.69 83 GLU A O 1
ATOM 658 N N . MET A 1 84 ? 6.851 8.470 -9.252 1.00 90.62 84 MET A N 1
ATOM 659 C CA . MET A 1 84 ? 5.907 7.461 -8.779 1.00 90.62 84 MET A CA 1
ATOM 660 C C . MET A 1 84 ? 4.481 8.011 -8.802 1.00 90.62 84 MET A C 1
ATOM 662 O O . MET A 1 84 ? 4.221 9.064 -8.225 1.00 90.62 84 MET A O 1
ATOM 666 N N . VAL A 1 85 ? 3.552 7.302 -9.449 1.00 93.44 85 VAL A N 1
ATOM 667 C CA . VAL A 1 85 ? 2.135 7.692 -9.462 1.00 93.44 85 VAL A CA 1
ATOM 668 C C . VAL A 1 85 ? 1.331 6.831 -8.497 1.00 93.44 85 VAL A C 1
ATOM 670 O O . VAL A 1 85 ? 1.746 5.736 -8.126 1.00 93.44 85 VAL A O 1
ATOM 673 N N . THR A 1 86 ? 0.135 7.288 -8.130 1.00 92.94 86 THR A N 1
ATOM 674 C CA . THR A 1 86 ? -0.763 6.562 -7.217 1.00 92.94 86 THR A CA 1
ATOM 675 C C . THR A 1 86 ? -1.081 5.144 -7.698 1.00 92.94 86 THR A C 1
ATOM 677 O O . THR A 1 86 ? -1.236 4.253 -6.877 1.00 92.94 86 THR A O 1
ATOM 680 N N . ALA A 1 87 ? -1.115 4.902 -9.014 1.00 94.31 87 ALA A N 1
ATOM 681 C CA . ALA A 1 87 ? -1.339 3.567 -9.575 1.00 94.31 87 ALA A CA 1
ATOM 682 C C . ALA A 1 87 ? -0.192 2.572 -9.298 1.00 94.31 87 ALA A C 1
ATOM 684 O O . ALA A 1 87 ? -0.393 1.370 -9.423 1.00 94.31 87 ALA A O 1
ATOM 685 N N . ASN A 1 88 ? 1.000 3.051 -8.921 1.00 96.12 88 ASN A N 1
ATOM 686 C CA . ASN A 1 88 ? 2.113 2.190 -8.512 1.00 96.12 88 ASN A CA 1
ATOM 687 C C . ASN A 1 88 ? 2.037 1.754 -7.048 1.00 96.12 88 ASN A C 1
ATOM 689 O O . ASN A 1 88 ? 2.848 0.929 -6.620 1.00 96.12 88 ASN A O 1
ATOM 693 N N . LEU A 1 89 ? 1.122 2.349 -6.282 1.00 97.50 89 LEU A N 1
ATOM 694 C CA . LEU A 1 89 ? 1.086 2.259 -4.836 1.00 97.50 89 LEU A CA 1
ATOM 695 C C . LEU A 1 89 ? -0.181 1.540 -4.371 1.00 97.50 89 LEU A C 1
ATOM 697 O O . LEU A 1 89 ? -1.290 1.882 -4.778 1.00 97.50 89 LEU A O 1
ATOM 701 N N . THR A 1 90 ? -0.026 0.610 -3.434 1.00 98.25 90 THR A N 1
ATOM 702 C CA . THR A 1 90 ? -1.143 0.040 -2.679 1.00 98.25 90 THR A CA 1
ATOM 703 C C . THR A 1 90 ? -1.165 0.667 -1.286 1.00 98.25 90 THR A C 1
ATOM 705 O O . THR A 1 90 ? -0.195 0.510 -0.539 1.00 98.25 90 THR A O 1
ATOM 708 N N . PRO A 1 91 ? -2.241 1.382 -0.915 1.00 98.31 91 PRO A N 1
ATOM 709 C CA . PRO A 1 91 ? -2.392 1.902 0.435 1.00 98.31 91 PRO A CA 1
ATOM 710 C C . PRO A 1 91 ? -2.837 0.788 1.392 1.00 98.31 91 PRO A C 1
ATOM 712 O O . PRO A 1 91 ? -3.745 0.021 1.077 1.00 98.31 91 PRO A O 1
ATOM 715 N N . LEU A 1 92 ? -2.226 0.723 2.569 1.00 98.50 92 LEU A N 1
ATOM 716 C CA . LEU A 1 92 ? -2.650 -0.070 3.722 1.00 98.50 92 LEU A CA 1
ATOM 717 C C . LEU A 1 92 ? -3.213 0.892 4.753 1.00 98.50 92 LEU A C 1
ATOM 719 O O . LEU A 1 92 ? -2.553 1.862 5.113 1.00 98.50 92 LEU A O 1
ATOM 723 N N . THR A 1 93 ? -4.431 0.632 5.203 1.00 98.44 93 THR A N 1
ATOM 724 C CA . THR A 1 93 ? -5.158 1.491 6.131 1.00 98.44 93 THR A CA 1
ATOM 725 C C . THR A 1 93 ? -5.196 0.842 7.501 1.00 98.44 93 THR A C 1
ATOM 727 O O . THR A 1 93 ? -5.677 -0.282 7.653 1.00 98.44 93 THR A O 1
ATOM 730 N N . PHE A 1 94 ? -4.736 1.580 8.498 1.00 98.44 94 PHE A N 1
ATOM 731 C CA . PHE A 1 94 ? -4.748 1.204 9.899 1.00 98.44 94 PHE A CA 1
ATOM 732 C C . PHE A 1 94 ? -5.724 2.102 10.649 1.00 98.44 94 PHE A C 1
ATOM 734 O O . PHE A 1 94 ? -5.791 3.297 10.365 1.00 98.44 94 PHE A O 1
ATOM 741 N N . LYS A 1 95 ? -6.457 1.536 11.605 1.00 97.94 95 LYS A N 1
ATOM 742 C CA . LYS A 1 95 ? -7.302 2.251 12.569 1.00 97.94 95 LYS A CA 1
ATOM 743 C C . LYS A 1 95 ? -6.778 1.901 13.954 1.00 97.94 95 LYS A C 1
ATOM 745 O O . LYS A 1 95 ? -6.652 0.718 14.267 1.00 97.94 95 LYS A O 1
ATOM 750 N N . ASP A 1 96 ? -6.397 2.915 14.722 1.00 96.81 96 ASP A N 1
ATOM 751 C CA . ASP A 1 96 ? -5.888 2.774 16.091 1.00 96.81 96 ASP A CA 1
ATOM 752 C C . ASP A 1 96 ? -4.742 1.742 16.223 1.00 96.81 96 ASP A C 1
ATOM 754 O O . ASP A 1 96 ? -4.662 0.982 17.184 1.00 96.81 96 ASP A O 1
ATOM 758 N N . GLY A 1 97 ? -3.846 1.709 15.227 1.00 97.00 97 GLY A N 1
ATOM 759 C CA . GLY A 1 97 ? -2.661 0.841 15.202 1.00 97.00 97 GLY A CA 1
ATOM 760 C C . GLY A 1 97 ? -2.867 -0.562 14.615 1.00 97.00 97 GLY A C 1
ATOM 761 O O . GLY A 1 97 ? -1.904 -1.330 14.544 1.00 97.00 97 GLY A O 1
ATOM 762 N N . CYS A 1 98 ? -4.077 -0.898 14.159 1.00 98.31 98 CYS A N 1
ATOM 763 C CA . CYS A 1 98 ? -4.410 -2.206 13.587 1.00 98.31 98 CYS A CA 1
ATOM 764 C C . CYS A 1 98 ? -4.819 -2.095 12.114 1.00 98.31 98 CYS A C 1
ATOM 766 O O . CYS A 1 98 ? -5.582 -1.207 11.738 1.00 98.31 98 CYS A O 1
ATOM 768 N N . LEU A 1 99 ? -4.344 -3.015 11.273 1.00 98.31 99 LEU A N 1
ATOM 769 C CA . LEU A 1 99 ? -4.661 -3.074 9.846 1.00 98.31 99 LEU A CA 1
ATOM 770 C C . LEU A 1 99 ? -6.148 -3.391 9.646 1.00 98.31 99 LEU A C 1
ATOM 772 O O . LEU A 1 99 ? -6.598 -4.473 10.013 1.00 98.31 99 LEU A O 1
ATOM 776 N N . ILE A 1 100 ? -6.902 -2.484 9.025 1.00 97.88 100 ILE A N 1
ATOM 777 C CA . ILE A 1 100 ? -8.339 -2.673 8.758 1.00 97.88 100 ILE A CA 1
ATOM 778 C C . ILE A 1 100 ? -8.661 -2.947 7.291 1.00 97.88 100 ILE A C 1
ATOM 780 O O . ILE A 1 100 ? -9.714 -3.504 7.008 1.00 97.88 100 ILE A O 1
ATOM 784 N N . SER A 1 101 ? -7.792 -2.543 6.361 1.00 97.69 101 SER A N 1
ATOM 785 C CA . SER A 1 101 ? -7.964 -2.767 4.921 1.00 97.69 101 SER A CA 1
ATOM 786 C C . SER A 1 101 ? -6.677 -2.459 4.169 1.00 97.69 101 SER A C 1
ATOM 788 O O . SER A 1 101 ? -5.806 -1.743 4.661 1.00 97.69 101 SER A O 1
ATOM 790 N N . TRP A 1 102 ? -6.605 -2.889 2.918 1.00 97.50 102 TRP A N 1
ATOM 791 C CA . TRP A 1 102 ? -5.691 -2.342 1.920 1.00 97.50 102 TRP A CA 1
ATOM 792 C C . TRP A 1 102 ? -6.445 -2.063 0.617 1.00 97.50 102 TRP A C 1
ATOM 794 O O . TRP A 1 102 ? -7.602 -2.454 0.475 1.00 97.50 102 TRP A O 1
ATOM 804 N N . GLY A 1 103 ? -5.806 -1.350 -0.309 1.00 96.00 103 GLY A N 1
ATOM 805 C CA . GLY A 1 103 ? -6.370 -1.028 -1.619 1.00 96.00 103 GLY A CA 1
ATOM 806 C C . GLY A 1 103 ? -6.995 0.366 -1.712 1.00 96.00 103 GLY A C 1
ATOM 807 O O . GLY A 1 103 ? -7.272 1.050 -0.722 1.00 96.00 103 GLY A O 1
ATOM 808 N N . SER A 1 104 ? -7.181 0.833 -2.947 1.00 94.62 104 SER A N 1
ATOM 809 C CA . SER A 1 104 ? -7.575 2.220 -3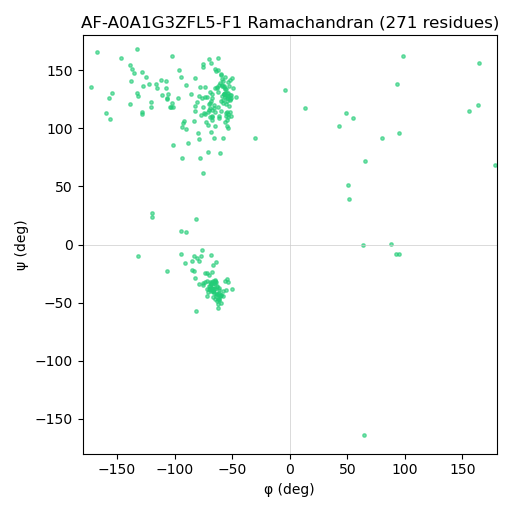.224 1.00 94.62 104 SER A CA 1
ATOM 810 C C . SER A 1 104 ? -8.989 2.572 -2.750 1.00 94.62 104 SER A C 1
ATOM 812 O O . SER A 1 104 ? -9.267 3.751 -2.536 1.00 94.62 104 SER A O 1
ATOM 814 N N . SER A 1 105 ? -9.882 1.594 -2.588 1.00 93.88 105 SER A N 1
ATOM 815 C CA . SER A 1 105 ? -11.262 1.802 -2.126 1.00 93.88 105 SER A CA 1
ATOM 816 C C . SER A 1 105 ? -11.304 2.389 -0.711 1.00 93.88 105 SER A C 1
ATOM 818 O O . SER A 1 105 ? -11.847 3.479 -0.518 1.00 93.88 105 SER A O 1
ATOM 820 N N . ALA A 1 106 ? -10.649 1.730 0.249 1.00 92.75 106 ALA A N 1
ATOM 821 C CA . ALA A 1 106 ? -10.585 2.163 1.644 1.00 92.75 106 ALA A CA 1
ATOM 822 C C . ALA A 1 106 ? -9.956 3.558 1.787 1.00 92.75 106 ALA A C 1
ATOM 824 O O . ALA A 1 106 ? -10.490 4.425 2.480 1.00 92.75 106 ALA A O 1
ATOM 825 N N . TYR A 1 107 ? -8.867 3.820 1.056 1.00 96.31 107 TYR A N 1
ATOM 826 C CA . TYR A 1 107 ? -8.231 5.137 1.059 1.00 96.31 107 TYR A CA 1
ATOM 827 C C . TYR A 1 107 ? -9.164 6.240 0.537 1.00 96.31 107 TYR A C 1
ATOM 829 O O . TYR A 1 107 ? -9.302 7.294 1.161 1.00 96.31 107 TYR A O 1
ATOM 837 N N . ARG A 1 108 ? -9.849 6.003 -0.591 1.00 95.94 108 ARG A N 1
ATOM 838 C CA . ARG A 1 108 ? -10.788 6.979 -1.170 1.00 95.94 108 ARG A CA 1
ATOM 839 C C . ARG A 1 108 ? -11.944 7.287 -0.222 1.00 95.94 108 ARG A C 1
ATOM 841 O O . ARG A 1 108 ? -12.339 8.449 -0.131 1.00 95.94 108 ARG A O 1
ATOM 848 N N . TYR A 1 109 ? -12.437 6.282 0.499 1.00 94.44 109 TYR A N 1
ATOM 849 C CA . TYR A 1 109 ? -13.463 6.461 1.523 1.00 94.44 109 TYR A CA 1
ATOM 850 C C . TYR A 1 109 ? -12.988 7.387 2.655 1.00 94.44 109 TYR A C 1
ATOM 852 O O . TYR A 1 109 ? -13.674 8.361 2.975 1.00 94.44 109 TYR A O 1
ATOM 860 N N . LEU A 1 110 ? -11.782 7.174 3.196 1.00 95.19 110 LEU A N 1
ATOM 861 C CA . LEU A 1 110 ? -11.219 8.047 4.235 1.00 95.19 110 LEU A CA 1
ATOM 862 C C . LEU A 1 110 ? -11.041 9.492 3.759 1.00 95.19 110 LEU A C 1
ATOM 864 O O . LEU A 1 110 ? -11.410 10.433 4.466 1.00 95.19 110 LEU A O 1
ATOM 868 N N . VAL A 1 111 ? -10.523 9.685 2.542 1.00 95.69 111 VAL A N 1
ATOM 869 C CA . VAL A 1 111 ? -10.366 11.021 1.947 1.00 95.69 111 VAL A CA 1
ATOM 870 C C . VAL A 1 111 ? -11.724 11.710 1.784 1.00 95.69 111 VAL A C 1
ATOM 872 O O . VAL A 1 111 ? -11.856 12.895 2.097 1.00 95.69 111 VAL A O 1
ATOM 875 N N . GLN A 1 112 ? -12.751 10.981 1.344 1.00 95.56 112 GLN A N 1
ATOM 876 C CA . GLN A 1 112 ? -14.104 11.517 1.212 1.00 95.56 112 GLN A CA 1
ATOM 877 C C . GLN A 1 112 ? -14.698 11.908 2.573 1.00 95.56 112 GLN A C 1
ATOM 879 O O . GLN A 1 112 ? -15.202 13.023 2.717 1.00 95.56 112 GLN A O 1
ATOM 884 N N . ARG A 1 113 ? -14.584 11.045 3.589 1.00 93.81 113 ARG A N 1
ATOM 885 C CA . ARG A 1 113 ? -15.087 11.315 4.945 1.00 93.81 113 ARG A CA 1
ATOM 886 C C . ARG A 1 113 ? -14.391 12.524 5.577 1.00 93.81 113 ARG A C 1
ATOM 888 O O . ARG A 1 113 ? -15.070 13.403 6.104 1.00 93.81 113 ARG A O 1
ATOM 895 N N . LYS A 1 114 ? -13.067 12.643 5.416 1.00 94.19 114 LYS A N 1
ATOM 896 C CA . LYS A 1 114 ? -12.276 13.818 5.835 1.00 94.19 114 LYS A CA 1
ATOM 897 C C . LYS A 1 114 ? -12.764 15.118 5.189 1.00 94.19 114 LYS A C 1
ATOM 899 O O . LYS A 1 114 ? -12.760 16.172 5.823 1.00 94.19 114 LYS A O 1
ATOM 904 N N . ASN A 1 115 ? -13.129 15.074 3.910 1.00 93.06 115 ASN A N 1
ATOM 905 C CA . ASN A 1 115 ? -13.611 16.258 3.203 1.00 93.06 115 ASN A CA 1
ATOM 906 C C . ASN A 1 115 ? -15.017 16.654 3.673 1.00 93.06 115 ASN A C 1
ATOM 908 O O . ASN A 1 115 ? -15.278 17.840 3.862 1.00 93.06 115 ASN A O 1
ATOM 912 N N . ASN A 1 116 ? -15.885 15.674 3.933 1.00 90.88 116 ASN A N 1
ATOM 913 C CA . ASN A 1 116 ? -17.251 15.912 4.399 1.00 90.88 116 ASN A CA 1
ATOM 914 C C . ASN A 1 116 ? -17.300 16.454 5.840 1.00 90.88 116 ASN A C 1
ATOM 916 O O . ASN A 1 116 ? -18.091 17.355 6.123 1.00 90.88 116 ASN A O 1
ATOM 920 N N . SER A 1 117 ? -16.436 15.972 6.742 1.00 85.06 117 SER A N 1
ATOM 921 C CA . SER A 1 117 ? -16.400 16.436 8.140 1.00 85.06 117 SER A CA 1
ATOM 922 C C . SER A 1 117 ? -15.993 17.910 8.269 1.00 85.06 117 SER A C 1
ATOM 924 O O . SER A 1 117 ? -16.510 18.631 9.123 1.00 85.06 117 SER A O 1
ATOM 926 N N . LYS A 1 118 ? -15.148 18.415 7.359 1.00 79.81 118 LYS A N 1
ATOM 927 C CA . LYS A 1 118 ? -14.781 19.842 7.310 1.00 79.81 118 LYS A CA 1
ATOM 928 C C . LYS A 1 118 ? -15.950 20.758 6.945 1.00 79.81 118 LYS A C 1
ATOM 930 O O . LYS A 1 118 ? -16.002 21.894 7.413 1.00 79.81 118 LYS A O 1
ATOM 935 N N . THR A 1 119 ? -16.883 20.296 6.113 1.00 74.88 119 THR A N 1
ATOM 936 C CA . THR A 1 119 ? -17.996 21.128 5.632 1.00 74.88 119 THR A CA 1
ATOM 937 C C . THR A 1 119 ? -19.070 21.337 6.703 1.00 74.88 119 THR A C 1
ATOM 939 O O . THR A 1 119 ? -19.648 22.419 6.778 1.00 74.88 119 THR A O 1
ATOM 942 N N . VAL A 1 120 ? -19.300 20.358 7.584 1.00 64.81 120 VAL A N 1
ATOM 943 C CA . VAL A 1 120 ? -20.338 20.447 8.631 1.00 64.81 120 VAL A CA 1
ATOM 944 C C . VAL A 1 120 ? -19.940 21.409 9.758 1.00 64.81 120 VAL A C 1
ATOM 946 O O . VAL A 1 120 ? -20.788 22.136 10.273 1.00 64.81 120 VAL A O 1
ATOM 949 N N . ALA A 1 121 ? -18.646 21.516 10.072 1.00 59.81 121 ALA A N 1
ATOM 950 C CA . ALA A 1 121 ? -18.143 22.452 11.082 1.00 59.81 121 ALA A CA 1
ATOM 951 C C . ALA A 1 121 ? -18.270 23.940 10.684 1.00 59.81 121 ALA A C 1
ATOM 953 O O . ALA A 1 121 ? -18.062 24.818 11.518 1.00 59.81 121 ALA A O 1
ATOM 954 N N . THR A 1 122 ? -18.631 24.238 9.428 1.00 58.25 122 THR A N 1
ATOM 955 C CA . THR A 1 122 ? -18.806 25.612 8.917 1.00 58.25 122 THR A CA 1
ATOM 956 C C . THR A 1 122 ? -20.233 25.864 8.420 1.00 58.25 122 THR A C 1
ATOM 958 O O . THR A 1 122 ? -20.455 26.701 7.548 1.00 58.25 122 THR A O 1
ATOM 961 N N . ALA A 1 123 ? -21.236 25.163 8.957 1.00 56.84 123 ALA A N 1
ATOM 962 C CA . ALA A 1 123 ? -22.617 25.610 8.809 1.00 56.84 123 ALA A CA 1
ATOM 963 C C . ALA A 1 12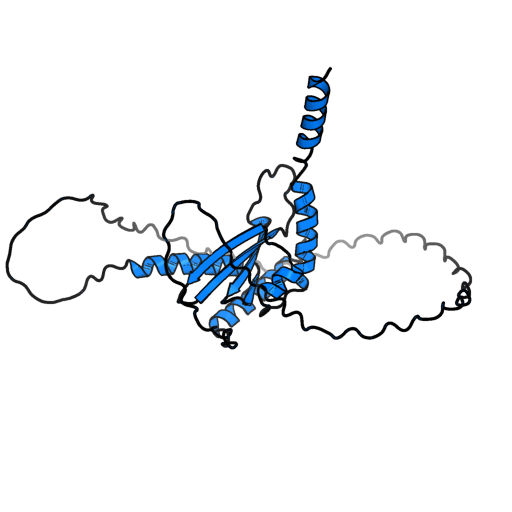3 ? -22.859 26.772 9.796 1.00 56.84 123 ALA A C 1
ATOM 965 O O . ALA A 1 123 ? -22.845 26.552 11.009 1.00 56.84 123 ALA A O 1
ATOM 966 N N . PRO A 1 124 ? -23.057 28.023 9.331 1.00 56.75 124 PRO A N 1
ATOM 967 C CA . PRO A 1 124 ? -23.391 29.123 10.220 1.00 56.75 124 PRO A CA 1
ATOM 968 C C . PRO A 1 124 ? -24.732 28.811 10.880 1.00 56.75 124 PRO A C 1
ATOM 970 O O . PRO A 1 124 ? -25.752 28.693 10.199 1.00 56.75 124 PRO A O 1
ATOM 973 N N . SER A 1 125 ? -24.719 28.700 12.207 1.00 52.97 125 SER A N 1
ATOM 974 C CA . SER A 1 125 ? -25.909 28.671 13.055 1.00 52.97 125 SER A CA 1
ATOM 975 C C . SER A 1 125 ? -26.692 29.981 12.878 1.00 52.97 125 SER A C 1
ATOM 977 O O . SER A 1 125 ? -26.580 30.930 13.648 1.00 52.97 125 SER A O 1
ATOM 979 N N . LYS A 1 126 ? -27.449 30.076 11.784 1.00 62.34 126 LYS A N 1
ATOM 980 C CA . LYS A 1 126 ? -28.486 31.076 11.547 1.00 62.34 126 LYS A CA 1
ATOM 981 C C . LYS A 1 126 ? -29.805 30.383 11.818 1.00 62.34 126 LYS A C 1
ATOM 983 O O . LYS A 1 126 ? -30.377 29.815 10.900 1.00 62.34 126 LYS A O 1
ATOM 988 N N . ASN A 1 127 ? -30.210 30.367 13.084 1.00 61.06 127 ASN A N 1
ATOM 989 C CA . ASN A 1 127 ? -31.601 30.472 13.539 1.00 61.06 127 ASN A CA 1
ATOM 990 C C . ASN A 1 127 ? -31.630 30.362 15.069 1.00 61.06 127 ASN A C 1
ATOM 992 O O . ASN A 1 127 ? -32.139 29.401 15.636 1.00 61.06 127 ASN A O 1
ATOM 996 N N . ALA A 1 128 ? -31.093 31.383 15.739 1.00 53.28 128 ALA A N 1
ATOM 997 C CA . ALA A 1 128 ? -31.587 31.766 17.053 1.00 53.28 128 ALA A CA 1
ATOM 998 C C . ALA A 1 128 ? -32.655 32.852 16.830 1.00 53.28 128 ALA A C 1
ATOM 1000 O O . ALA A 1 128 ? -32.303 33.982 16.483 1.00 53.28 128 ALA A O 1
ATOM 1001 N N . PRO A 1 129 ? -33.957 32.547 16.953 1.00 66.25 129 PRO A N 1
ATOM 1002 C CA . PRO A 1 129 ? -34.965 33.582 17.077 1.00 66.25 129 PRO A CA 1
ATOM 1003 C C . PRO A 1 129 ? -34.954 34.082 18.525 1.00 66.25 129 PRO A C 1
ATOM 1005 O O . PRO A 1 129 ? -35.077 33.268 19.440 1.00 66.25 129 PRO A O 1
ATOM 1008 N N . THR A 1 130 ? -34.839 35.398 18.744 1.00 47.28 130 THR A N 1
ATOM 1009 C CA . THR A 1 130 ? -35.801 36.195 19.545 1.00 47.28 130 THR A CA 1
ATOM 1010 C C . THR A 1 130 ? -35.242 37.568 19.966 1.00 47.28 130 THR A C 1
ATOM 1012 O O . THR A 1 130 ? -34.305 37.676 20.745 1.00 47.28 130 THR A O 1
ATOM 1015 N N . GLN A 1 131 ? -35.977 38.581 19.494 1.00 47.53 131 GLN A N 1
ATOM 1016 C CA . GLN A 1 131 ? -36.273 39.916 20.040 1.00 47.53 131 GLN A CA 1
ATOM 1017 C C . GLN A 1 131 ? -35.444 41.177 19.707 1.00 47.53 131 GLN A C 1
ATOM 1019 O O . GLN A 1 131 ? -34.216 41.150 19.673 1.00 47.53 131 GLN A O 1
ATOM 1024 N N . PRO A 1 132 ? -36.155 42.310 19.470 1.00 59.50 132 PRO A N 1
ATOM 1025 C CA . PRO A 1 132 ? -35.592 43.602 19.103 1.00 59.50 132 PRO A CA 1
ATOM 1026 C 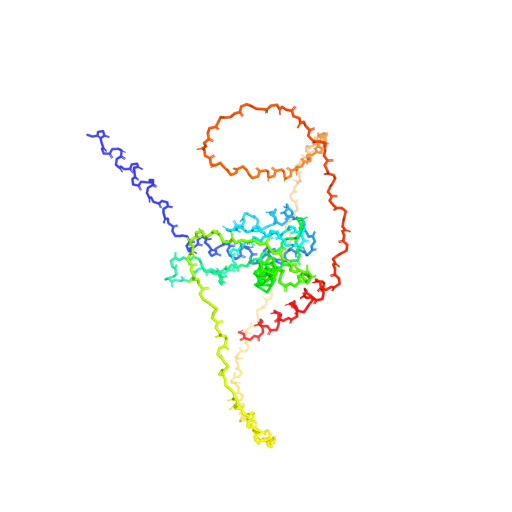C . PRO A 1 132 ? -35.410 44.523 20.321 1.00 59.50 132 PRO A C 1
ATOM 1028 O O . PRO A 1 132 ? -36.221 44.498 21.242 1.00 59.50 132 PRO A O 1
ATOM 1031 N N . ALA A 1 133 ? -34.406 45.402 20.262 1.00 51.72 133 ALA A N 1
ATOM 1032 C CA . ALA A 1 133 ? -34.534 46.860 20.412 1.00 51.72 133 ALA A CA 1
ATOM 1033 C C . ALA A 1 133 ? -33.210 47.488 20.882 1.00 51.72 133 ALA A C 1
ATOM 1035 O O . ALA A 1 133 ? -32.789 47.306 22.017 1.00 51.72 133 ALA A O 1
ATOM 1036 N N . GLY A 1 134 ? -32.636 48.321 20.007 1.00 50.06 134 GLY A N 1
ATOM 1037 C CA . GLY A 1 134 ? -31.794 49.454 20.392 1.00 50.06 134 GLY A CA 1
ATOM 1038 C C . GLY A 1 134 ? -30.286 49.213 20.423 1.00 50.06 134 GLY A C 1
ATOM 1039 O O . GLY A 1 134 ? -29.753 48.830 21.451 1.00 50.06 134 GLY A O 1
ATOM 1040 N N . GLN A 1 135 ? -29.589 49.563 19.335 1.00 46.34 135 GLN A N 1
ATOM 1041 C CA . GLN A 1 135 ? -28.642 50.699 19.275 1.00 46.34 135 GLN A CA 1
ATOM 1042 C C . GLN A 1 135 ? -27.718 50.636 18.035 1.00 46.34 135 GLN A C 1
ATOM 1044 O O . GLN A 1 135 ? -27.561 49.570 17.437 1.00 46.34 135 GLN A O 1
ATOM 1049 N N . PRO A 1 136 ? -27.169 51.786 17.587 1.00 54.53 136 PRO A N 1
ATOM 1050 C CA . PRO A 1 136 ? -26.615 51.946 16.248 1.00 54.53 136 PRO A CA 1
ATOM 1051 C C . PRO A 1 136 ? -25.118 51.611 16.130 1.00 54.53 136 PRO A C 1
ATOM 1053 O O . PRO A 1 136 ? -24.295 52.035 16.930 1.00 54.53 136 PRO A O 1
ATOM 1056 N N . GLN A 1 137 ? -24.810 50.903 15.040 1.00 48.41 137 GLN A N 1
ATOM 1057 C CA . GLN A 1 137 ? -23.795 51.214 14.023 1.00 48.41 137 GLN A CA 1
ATOM 1058 C C . GLN A 1 137 ? -22.367 51.590 14.470 1.00 48.41 137 GLN A C 1
ATOM 1060 O O . GLN A 1 137 ? -22.104 52.707 14.901 1.00 48.41 137 GLN A O 1
ATOM 1065 N N . SER A 1 138 ? -21.409 50.709 14.157 1.00 43.22 138 SER A N 1
ATOM 1066 C CA . SER A 1 138 ? -20.062 51.063 13.674 1.00 43.22 138 SER A CA 1
ATOM 1067 C C . SER A 1 138 ? -19.441 49.863 12.945 1.00 43.22 138 SER A C 1
ATOM 1069 O O . SER A 1 138 ? -19.189 48.822 13.543 1.00 43.22 138 SER A O 1
ATOM 1071 N N . THR A 1 139 ? -19.236 49.998 11.635 1.00 51.50 139 THR A N 1
ATOM 1072 C CA . THR A 1 139 ? -18.505 49.059 10.762 1.00 51.50 139 THR A CA 1
ATOM 1073 C C . THR A 1 139 ? -16.991 49.176 10.965 1.00 51.50 139 THR A C 1
ATOM 1075 O O . THR A 1 139 ? -16.508 50.272 11.251 1.00 51.50 139 THR A O 1
ATOM 1078 N N . PRO A 1 140 ? -16.223 48.118 10.657 1.00 55.06 140 PRO A N 1
ATOM 1079 C CA . PRO A 1 140 ? -15.320 48.277 9.518 1.00 55.06 140 PRO A CA 1
ATOM 1080 C C . PRO A 1 140 ? -15.307 47.081 8.558 1.00 55.06 140 PRO A C 1
ATOM 1082 O O . PRO A 1 140 ? -15.507 45.923 8.914 1.00 55.06 140 PRO A O 1
ATOM 1085 N N . SER A 1 141 ? -15.086 47.445 7.302 1.00 59.59 141 SER A N 1
ATOM 1086 C CA . SER A 1 141 ? -15.132 46.654 6.083 1.00 59.59 141 SER A CA 1
ATOM 1087 C C . SER A 1 141 ? -14.098 45.524 6.026 1.00 59.59 141 SER A C 1
ATOM 1089 O O . SER A 1 141 ? -12.911 45.745 6.257 1.00 59.59 141 SER A O 1
ATOM 1091 N N . GLY A 1 142 ? -14.551 44.342 5.604 1.00 43.12 142 GLY A N 1
ATOM 1092 C CA . GLY A 1 142 ? -13.739 43.207 5.157 1.00 43.12 142 GLY A CA 1
ATOM 1093 C C . GLY A 1 142 ? -14.388 42.549 3.926 1.00 43.12 142 GLY A C 1
ATOM 1094 O O . GLY A 1 142 ? -15.590 42.728 3.718 1.00 43.12 142 GLY A O 1
ATOM 1095 N N . PRO A 1 143 ? -13.615 41.867 3.061 1.00 50.72 143 PRO A N 1
ATOM 1096 C CA . PRO A 1 143 ? -13.983 41.625 1.666 1.00 50.72 143 PRO A CA 1
ATOM 1097 C C . PRO A 1 143 ? -15.188 40.690 1.494 1.00 50.72 143 PRO A C 1
ATOM 1099 O O . PRO A 1 143 ? -15.223 39.561 1.976 1.00 50.72 143 PRO A O 1
ATOM 1102 N N . ASN A 1 144 ? -16.159 41.207 0.745 1.00 46.22 144 ASN A N 1
ATOM 1103 C CA . ASN A 1 144 ? -17.394 40.572 0.314 1.00 46.22 144 ASN A CA 1
ATOM 1104 C C . ASN A 1 144 ? -17.109 39.488 -0.742 1.00 46.22 144 ASN A C 1
ATOM 1106 O O . ASN A 1 144 ? -16.886 39.805 -1.909 1.00 46.22 144 ASN A O 1
ATOM 1110 N N . TRP A 1 145 ? -17.146 38.218 -0.340 1.00 44.62 145 TRP A N 1
ATOM 1111 C CA . TRP A 1 145 ? -17.318 37.096 -1.263 1.00 44.62 145 TRP A CA 1
ATOM 1112 C C . TRP A 1 145 ? -18.811 36.780 -1.320 1.00 44.62 145 TRP A C 1
ATOM 1114 O O . TRP A 1 145 ? -19.376 36.207 -0.389 1.00 44.62 145 TRP A O 1
ATOM 1124 N N . GLY A 1 146 ? -19.464 37.251 -2.382 1.00 45.62 146 GLY A N 1
ATOM 1125 C CA . GLY A 1 146 ? -20.902 37.089 -2.576 1.00 45.62 146 GLY A CA 1
ATOM 1126 C C . GLY A 1 146 ? -21.337 35.617 -2.682 1.00 45.62 146 GLY A C 1
ATOM 1127 O O . GLY A 1 146 ? -20.521 34.740 -2.970 1.00 45.62 146 GLY A O 1
ATOM 1128 N N . PRO A 1 147 ? -22.632 35.328 -2.469 1.00 48.66 147 PRO A N 1
ATOM 1129 C CA . PRO A 1 147 ? -23.171 33.980 -2.574 1.00 48.66 147 PRO A CA 1
ATOM 1130 C C . PRO A 1 147 ? -23.163 33.518 -4.033 1.00 48.66 147 PRO A C 1
ATOM 1132 O O . PRO A 1 147 ? -23.849 34.080 -4.890 1.00 48.66 147 PRO A O 1
ATOM 1135 N N . VAL A 1 148 ? -22.410 32.455 -4.313 1.00 52.47 148 VAL A N 1
ATOM 1136 C CA . VAL A 1 148 ? -22.549 31.715 -5.566 1.00 52.47 148 VAL A CA 1
ATOM 1137 C C . VAL A 1 148 ? -23.910 31.031 -5.520 1.00 52.47 148 VAL A C 1
ATOM 1139 O O . VAL A 1 148 ? -24.145 30.104 -4.748 1.00 52.47 148 VAL A O 1
ATOM 1142 N N . THR A 1 149 ? -24.836 31.558 -6.310 1.00 53.91 149 THR A N 1
ATOM 1143 C CA . THR A 1 149 ? -26.147 30.957 -6.543 1.00 53.91 149 THR A CA 1
ATOM 1144 C C . THR A 1 149 ? -25.927 29.668 -7.337 1.00 53.91 149 THR A C 1
ATOM 1146 O O . THR A 1 149 ? -25.325 29.741 -8.410 1.00 53.91 149 THR A O 1
ATOM 1149 N N . PRO A 1 150 ? -26.370 28.487 -6.868 1.00 50.38 150 PRO A N 1
ATOM 1150 C CA . PRO A 1 150 ? -26.345 27.295 -7.698 1.00 50.38 150 PRO A CA 1
ATOM 1151 C C . PRO A 1 150 ? -27.347 27.481 -8.841 1.00 50.38 150 PRO A C 1
ATOM 1153 O O . PRO A 1 150 ? -28.560 27.516 -8.645 1.00 50.38 150 PRO A O 1
ATOM 1156 N N . GLN A 1 151 ? -26.810 27.652 -10.042 1.00 44.53 151 GLN A N 1
ATOM 1157 C CA . GLN A 1 151 ? -27.553 27.696 -11.291 1.00 44.53 151 GLN A CA 1
ATOM 1158 C C . GLN A 1 151 ? -28.112 26.289 -11.586 1.00 44.53 151 GLN A C 1
ATOM 1160 O O . GLN A 1 151 ? -27.330 25.343 -11.701 1.00 44.53 151 GLN A O 1
ATOM 1165 N N . PRO A 1 152 ? -29.439 26.109 -11.726 1.00 55.59 152 PRO A N 1
ATOM 1166 C CA . PRO A 1 152 ? -30.018 24.840 -12.138 1.00 55.59 152 PRO A CA 1
ATOM 1167 C C . PRO A 1 152 ? -29.968 24.752 -13.668 1.00 55.59 152 PRO A C 1
ATOM 1169 O O . PRO A 1 152 ? -30.714 25.433 -14.370 1.00 55.59 152 PRO A O 1
ATOM 1172 N N . HIS A 1 153 ? -29.066 23.933 -14.200 1.00 47.56 153 HIS A N 1
ATOM 1173 C CA . HIS A 1 153 ? -29.059 23.453 -15.588 1.00 47.56 153 HIS A CA 1
ATOM 1174 C C . HIS A 1 153 ? -28.851 21.936 -15.511 1.00 47.56 153 HIS A C 1
ATOM 1176 O O . HIS A 1 153 ? -27.923 21.489 -14.855 1.00 47.56 153 HIS A O 1
ATOM 1182 N N . GLY A 1 154 ? -29.635 21.056 -16.111 1.00 44.16 154 GLY A N 1
ATOM 1183 C CA . GLY A 1 154 ? -30.848 21.183 -16.886 1.00 44.16 154 GLY A CA 1
ATOM 1184 C C . GLY A 1 154 ? -31.342 19.757 -17.134 1.00 44.16 154 GLY A C 1
ATOM 1185 O O . GLY A 1 154 ? -30.560 18.845 -17.381 1.00 44.16 154 GLY A O 1
ATOM 1186 N N . GLN A 1 155 ? -32.644 19.577 -16.954 1.00 41.44 155 GLN A N 1
ATOM 1187 C CA . GLN A 1 155 ? -33.525 18.773 -17.795 1.00 41.44 155 GLN A CA 1
ATOM 1188 C C . GLN A 1 155 ? -32.872 17.816 -18.814 1.00 41.44 155 GLN A C 1
ATOM 1190 O O . GLN A 1 155 ? -32.324 18.232 -19.829 1.00 41.44 155 GLN A O 1
ATOM 1195 N N . GLY A 1 156 ? -33.132 16.524 -18.603 1.00 43.31 156 GLY A N 1
ATOM 1196 C CA . GLY A 1 156 ? -33.817 15.718 -19.612 1.00 43.31 156 GLY A CA 1
ATOM 1197 C C . GLY A 1 156 ? -32.979 15.200 -20.775 1.00 43.31 156 GLY A C 1
ATOM 1198 O O . GLY A 1 156 ? -32.990 15.770 -21.862 1.00 43.31 156 GLY A O 1
ATOM 1199 N N . LYS A 1 157 ? -32.429 13.996 -20.605 1.00 41.84 157 LYS A N 1
ATOM 1200 C CA . LYS A 1 157 ? -32.471 12.988 -21.670 1.00 41.84 157 LYS A CA 1
ATOM 1201 C C . LYS A 1 157 ? -33.022 11.691 -21.089 1.00 41.84 157 LYS A C 1
ATOM 1203 O O . LYS A 1 157 ? -32.430 11.107 -20.187 1.00 41.84 157 LYS A O 1
ATOM 1208 N N . GLN A 1 158 ? -34.202 11.317 -21.579 1.00 47.00 158 GLN A N 1
ATOM 1209 C CA . GLN A 1 158 ? -34.828 10.016 -21.372 1.00 47.00 158 GLN A CA 1
ATOM 1210 C C . GLN A 1 158 ? -33.834 8.891 -21.698 1.00 47.00 158 GLN A C 1
ATOM 1212 O O . GLN A 1 158 ? -33.108 9.005 -22.691 1.00 47.00 158 GLN A O 1
ATOM 1217 N N . PRO A 1 159 ? -33.847 7.779 -20.949 1.00 50.56 159 PRO A N 1
ATOM 1218 C CA . PRO A 1 159 ? -33.370 6.508 -21.462 1.00 50.56 159 PRO A CA 1
ATOM 1219 C C . PRO A 1 159 ? -34.247 6.145 -22.661 1.00 50.56 159 PRO A C 1
ATOM 1221 O O . PRO A 1 159 ? -35.443 5.896 -22.525 1.00 50.56 159 PRO A O 1
ATOM 1224 N N . GLN A 1 160 ? -33.665 6.197 -23.851 1.00 54.25 160 GLN A N 1
ATOM 1225 C CA . GLN A 1 160 ? -34.270 5.625 -25.038 1.00 54.25 160 GLN A CA 1
ATOM 1226 C C . GLN A 1 160 ? -34.270 4.107 -24.827 1.00 54.25 160 GLN A C 1
ATOM 1228 O O . GLN A 1 160 ? -33.201 3.499 -24.766 1.00 54.25 160 GLN A O 1
ATOM 1233 N N . GLU A 1 161 ? -35.456 3.521 -24.640 1.00 48.06 161 GLU A N 1
ATOM 1234 C CA . GLU A 1 161 ? -35.660 2.073 -24.655 1.00 48.06 161 GLU A CA 1
ATOM 1235 C C . GLU A 1 161 ? -35.040 1.515 -25.935 1.00 48.06 161 GLU A C 1
ATOM 1237 O O . GLU A 1 161 ? -35.472 1.794 -27.056 1.00 48.06 161 GLU A O 1
ATOM 1242 N N . GLN A 1 162 ? -33.954 0.774 -25.753 1.00 53.09 162 GLN A N 1
ATOM 1243 C CA . GLN A 1 162 ? -33.301 0.043 -26.815 1.00 53.09 162 GLN A CA 1
ATOM 1244 C C . GLN A 1 162 ? -34.195 -1.167 -27.131 1.00 53.09 162 GLN A C 1
ATOM 1246 O O . GLN A 1 162 ? -34.542 -1.902 -26.204 1.00 53.09 162 GLN A O 1
ATOM 1251 N N . PRO A 1 163 ? -34.599 -1.386 -28.396 1.00 62.19 163 PRO A N 1
ATOM 1252 C CA . PRO A 1 163 ? -35.385 -2.551 -28.765 1.00 62.19 163 PRO A CA 1
ATOM 1253 C C . PRO A 1 163 ? -34.659 -3.814 -28.317 1.00 62.19 163 PRO A C 1
ATOM 1255 O O . PRO A 1 163 ? -33.499 -4.037 -28.671 1.00 62.19 163 PRO A O 1
ATOM 1258 N N . GLN A 1 164 ? -35.360 -4.605 -27.514 1.00 56.00 164 GLN A N 1
ATOM 1259 C CA . GLN A 1 164 ? -34.979 -5.936 -27.084 1.00 56.00 164 GLN A CA 1
ATOM 1260 C C . GLN A 1 164 ? -34.686 -6.760 -28.345 1.00 56.00 164 GLN A C 1
ATOM 1262 O O . GLN A 1 164 ? -35.600 -7.163 -29.062 1.00 56.00 164 GLN A O 1
ATOM 1267 N N . GLN A 1 165 ? -33.401 -6.916 -28.673 1.00 55.00 165 GLN A N 1
ATOM 1268 C CA . GLN A 1 165 ? -32.980 -7.780 -29.764 1.00 55.00 165 GLN A CA 1
ATOM 1269 C C . GLN A 1 165 ? -33.317 -9.213 -29.367 1.00 55.00 165 GLN A C 1
ATOM 1271 O O . GLN A 1 165 ? -32.883 -9.715 -28.330 1.00 55.00 165 GLN A O 1
ATOM 1276 N N . GLU A 1 166 ? -34.148 -9.829 -30.197 1.00 60.19 166 GLU A N 1
ATOM 1277 C CA . GLU A 1 166 ? -34.465 -11.246 -30.182 1.00 60.19 166 GLU A CA 1
ATOM 1278 C C . GLU A 1 166 ? -33.155 -12.057 -30.125 1.00 60.19 166 GLU A C 1
ATOM 1280 O O . GLU A 1 166 ? -32.201 -11.717 -30.834 1.00 60.19 166 GLU A O 1
ATOM 1285 N N . PRO A 1 167 ? -33.053 -13.091 -29.271 1.00 62.62 167 PRO A N 1
ATOM 1286 C CA . PRO A 1 167 ? -31.850 -13.902 -29.179 1.00 62.62 167 PRO A CA 1
ATOM 1287 C C . PRO A 1 167 ? -31.594 -14.581 -30.523 1.00 62.62 167 PRO A C 1
ATOM 1289 O O . PRO A 1 167 ? -32.312 -15.494 -30.931 1.00 62.62 167 PRO A O 1
ATOM 1292 N N . THR A 1 168 ? -30.551 -14.127 -31.215 1.00 64.31 168 THR A N 1
ATOM 1293 C CA . THR A 1 168 ? -30.050 -14.766 -32.426 1.00 64.31 168 THR A CA 1
ATOM 1294 C C . THR A 1 168 ? -29.772 -16.240 -32.114 1.00 64.31 168 THR A C 1
ATOM 1296 O O . THR A 1 168 ? -29.069 -16.525 -31.137 1.00 64.31 168 THR A O 1
ATOM 1299 N N . PRO A 1 169 ? -30.294 -17.196 -32.903 1.00 72.69 169 PRO A N 1
ATOM 1300 C CA . PRO A 1 169 ? -29.970 -18.602 -32.720 1.00 72.69 169 PRO A CA 1
ATOM 1301 C C . PRO A 1 169 ? -28.448 -18.792 -32.798 1.00 72.69 169 PRO A C 1
ATOM 1303 O O . PRO A 1 169 ? -27.790 -18.096 -33.579 1.00 72.69 169 PRO A O 1
ATOM 1306 N N . PRO A 1 170 ? -27.872 -19.706 -31.997 1.00 65.94 170 PRO A N 1
ATOM 1307 C CA . PRO A 1 170 ? -26.433 -19.912 -31.944 1.00 65.94 170 PRO A CA 1
ATOM 1308 C C . PRO A 1 170 ? -25.906 -20.211 -33.348 1.00 65.94 170 PRO A C 1
ATOM 1310 O O . PRO A 1 170 ? -26.182 -21.267 -33.921 1.00 65.94 170 PRO A O 1
ATOM 1313 N N . GLN A 1 171 ? -25.151 -19.261 -33.909 1.00 61.75 171 GLN A N 1
ATOM 1314 C CA . GLN A 1 171 ? -24.363 -19.510 -35.104 1.00 61.75 171 GLN A CA 1
ATOM 1315 C C . GLN A 1 171 ? -23.395 -20.639 -34.768 1.00 61.75 171 GLN A C 1
ATOM 1317 O O . GLN A 1 171 ? -22.525 -20.502 -33.907 1.00 61.75 171 GLN A O 1
ATOM 1322 N N . GLN A 1 172 ? -23.586 -21.773 -35.440 1.00 64.19 172 GLN A N 1
ATOM 1323 C CA . GLN A 1 172 ? -22.643 -22.876 -35.440 1.00 64.19 172 GLN A CA 1
ATOM 1324 C C . GLN A 1 172 ? -21.279 -22.316 -35.843 1.00 64.19 172 GLN A C 1
ATOM 1326 O O . GLN A 1 172 ? -21.080 -21.902 -36.986 1.00 64.19 172 GLN A O 1
ATOM 1331 N N . GLN A 1 173 ? -20.352 -22.265 -34.885 1.00 66.69 173 GLN A N 1
ATOM 1332 C CA . GLN A 1 173 ? -18.957 -21.988 -35.185 1.00 66.69 173 GLN A CA 1
ATOM 1333 C C . GLN A 1 173 ? -18.496 -22.990 -36.255 1.00 66.69 173 GLN A C 1
ATOM 1335 O O . GLN A 1 173 ? -18.725 -24.194 -36.090 1.00 66.69 173 GLN A O 1
ATOM 1340 N N . PRO A 1 174 ? -17.850 -22.530 -37.341 1.00 71.25 174 PRO A N 1
ATOM 1341 C CA . PRO A 1 174 ? -17.191 -23.415 -38.284 1.00 71.25 174 PRO A CA 1
ATOM 1342 C C . PRO A 1 174 ? -16.248 -24.329 -37.508 1.00 71.25 174 PRO A C 1
ATOM 1344 O O . PRO A 1 174 ? -15.346 -23.854 -36.813 1.00 71.25 174 PRO A O 1
ATOM 1347 N N . GLN A 1 175 ? -16.492 -25.637 -37.586 1.00 66.31 175 GLN A N 1
ATOM 1348 C CA . GLN A 1 175 ? -15.628 -26.628 -36.967 1.00 66.31 175 GLN A CA 1
ATOM 1349 C C . GLN A 1 175 ? -14.205 -26.399 -37.472 1.00 66.31 175 GLN A C 1
ATOM 1351 O O . GLN A 1 175 ? -13.914 -26.536 -38.662 1.00 66.31 175 GLN A O 1
ATOM 1356 N N . LYS A 1 176 ? -13.324 -26.003 -36.551 1.00 65.19 176 LYS A N 1
ATOM 1357 C CA . LYS A 1 176 ? -11.891 -25.911 -36.798 1.00 65.19 176 LYS A CA 1
ATOM 1358 C C . LYS A 1 176 ? -11.433 -27.283 -37.315 1.00 65.19 176 LYS A C 1
ATOM 1360 O O . LYS A 1 176 ? -11.728 -28.283 -36.655 1.00 65.19 176 LYS A O 1
ATOM 1365 N N . PRO A 1 177 ? -10.744 -27.358 -38.467 1.00 74.75 177 PRO A N 1
ATOM 1366 C CA . PRO A 1 177 ? -10.190 -28.611 -38.957 1.00 74.75 177 PRO A CA 1
ATOM 1367 C C . PRO A 1 177 ? -9.348 -29.269 -37.857 1.00 74.75 177 PRO A C 1
ATOM 1369 O O . PRO A 1 177 ? -8.654 -28.549 -37.127 1.00 74.75 177 PRO A O 1
ATOM 1372 N N . PRO A 1 178 ? -9.392 -30.603 -37.712 1.00 71.25 178 PRO A N 1
ATOM 1373 C CA . PRO A 1 178 ? -8.566 -31.300 -36.739 1.00 71.25 178 PRO A CA 1
ATOM 1374 C C . PRO A 1 178 ? -7.098 -30.934 -36.974 1.00 71.25 178 PRO A C 1
ATOM 1376 O O . PRO A 1 178 ? -6.562 -31.137 -38.065 1.00 71.25 178 PRO A O 1
ATOM 1379 N N . SER A 1 179 ? -6.460 -30.358 -35.950 1.00 72.44 179 SER A N 1
ATOM 1380 C CA . SER A 1 179 ? -5.019 -30.113 -35.960 1.00 72.44 179 SER A CA 1
ATOM 1381 C C . SER A 1 179 ? -4.290 -31.421 -36.291 1.00 72.44 179 SER A C 1
ATOM 1383 O O . SER A 1 179 ? -4.639 -32.459 -35.718 1.00 72.44 179 SER A O 1
ATOM 1385 N N . PRO A 1 180 ? -3.268 -31.391 -37.168 1.00 73.56 180 PRO A N 1
ATOM 1386 C CA . PRO A 1 180 ? -2.397 -32.534 -37.396 1.00 73.56 180 PRO A CA 1
ATOM 1387 C C . PRO A 1 180 ? -1.875 -33.042 -36.055 1.00 73.56 180 PRO A C 1
ATOM 1389 O O . PRO A 1 180 ? -1.334 -32.266 -35.264 1.00 73.56 180 PRO A O 1
ATOM 1392 N N . GLN A 1 181 ? -2.075 -34.333 -35.789 1.00 66.25 181 GLN A N 1
ATOM 1393 C CA . GLN A 1 181 ? -1.531 -34.997 -34.612 1.00 66.25 181 GLN A CA 1
ATOM 1394 C C . GLN A 1 181 ? -0.021 -34.753 -34.586 1.00 66.25 181 GLN A C 1
ATOM 1396 O O . GLN A 1 181 ? 0.707 -35.227 -35.461 1.00 66.25 181 GLN A O 1
ATOM 1401 N N . GLN A 1 182 ? 0.447 -33.984 -33.601 1.00 73.00 182 GLN A N 1
ATOM 1402 C CA . GLN A 1 182 ? 1.872 -33.891 -33.328 1.00 73.00 182 GLN A CA 1
ATOM 1403 C C . GLN A 1 182 ? 2.406 -35.309 -33.064 1.00 73.00 182 GLN A C 1
ATOM 1405 O O . GLN A 1 182 ? 1.758 -36.075 -32.340 1.00 73.00 182 GLN A O 1
ATOM 1410 N N . PRO A 1 183 ? 3.565 -35.677 -33.637 1.00 72.50 183 PRO A N 1
ATOM 1411 C CA . PRO A 1 183 ? 4.217 -36.945 -33.350 1.00 72.50 183 PRO A CA 1
ATOM 1412 C C . PRO A 1 183 ? 4.373 -37.113 -31.841 1.00 72.50 183 PRO A C 1
ATOM 1414 O O . PRO A 1 183 ? 4.888 -36.219 -31.165 1.00 72.50 183 PRO A O 1
ATOM 1417 N N . LYS A 1 184 ? 3.923 -38.256 -31.312 1.00 70.50 184 LYS A N 1
ATOM 1418 C CA . LYS A 1 184 ? 4.173 -38.626 -29.918 1.00 70.50 184 LYS A CA 1
ATOM 1419 C C . LYS A 1 184 ? 5.681 -38.509 -29.656 1.00 70.50 184 LYS A C 1
ATOM 1421 O O . LYS A 1 184 ? 6.449 -39.128 -30.397 1.00 70.50 184 LYS A O 1
ATOM 1426 N N . PRO A 1 185 ? 6.119 -37.745 -28.640 1.00 73.56 185 PRO A N 1
ATOM 1427 C CA . PRO A 1 185 ? 7.519 -37.741 -28.257 1.00 73.56 185 PRO A CA 1
ATOM 1428 C C . PRO A 1 185 ? 7.940 -39.175 -27.896 1.00 73.56 185 PRO A C 1
ATOM 1430 O O . PRO A 1 185 ? 7.142 -39.912 -27.303 1.00 73.56 185 PRO A O 1
ATOM 1433 N N . PRO A 1 186 ? 9.155 -39.603 -28.279 1.00 74.25 186 PRO A N 1
ATOM 1434 C CA . PRO A 1 186 ? 9.644 -40.933 -27.960 1.00 74.25 186 PRO A CA 1
ATOM 1435 C C . PRO A 1 186 ? 9.616 -41.129 -26.446 1.00 74.25 186 PRO A C 1
ATOM 1437 O O . PRO A 1 186 ? 10.101 -40.289 -25.686 1.00 74.25 186 PRO A O 1
ATOM 1440 N N . THR A 1 187 ? 9.023 -42.242 -26.021 1.00 65.75 187 THR A N 1
ATOM 1441 C CA . THR A 1 187 ? 9.031 -42.713 -24.640 1.00 65.75 187 THR A CA 1
ATOM 1442 C C . THR A 1 187 ? 10.480 -42.819 -24.174 1.00 65.75 187 THR A C 1
ATOM 1444 O O . THR A 1 187 ? 11.191 -43.747 -24.551 1.00 65.75 187 THR A O 1
ATOM 1447 N N . GLN A 1 188 ? 10.938 -41.843 -23.388 1.00 66.94 188 GLN A N 1
ATOM 1448 C CA . GLN A 1 188 ? 12.217 -41.945 -22.702 1.00 66.94 188 GLN A CA 1
ATOM 1449 C C . GLN A 1 188 ? 12.068 -43.000 -21.610 1.00 66.94 188 GLN A C 1
ATOM 1451 O O . GLN A 1 188 ? 11.266 -42.853 -20.687 1.00 66.94 188 GLN A O 1
ATOM 1456 N N . THR A 1 189 ? 12.820 -44.087 -21.748 1.00 68.19 189 THR A N 1
ATOM 1457 C CA . THR A 1 189 ? 13.002 -45.082 -20.696 1.00 68.19 189 THR A CA 1
ATOM 1458 C C . THR A 1 189 ? 13.532 -44.367 -19.450 1.00 68.19 189 THR A C 1
ATOM 1460 O O . THR A 1 189 ? 14.527 -43.645 -19.563 1.00 68.19 189 THR A O 1
ATOM 1463 N N . PRO A 1 190 ? 12.895 -44.518 -18.276 1.00 73.88 190 PRO A N 1
ATOM 1464 C CA . PRO A 1 190 ? 13.382 -43.886 -17.061 1.00 73.88 190 PRO A CA 1
ATOM 1465 C C . PRO A 1 190 ? 14.810 -44.371 -16.762 1.00 73.88 190 PRO A C 1
ATOM 1467 O O . PRO A 1 190 ? 15.091 -45.566 -16.907 1.00 73.88 190 PRO A O 1
ATOM 1470 N N . PRO A 1 191 ? 15.728 -43.470 -16.369 1.00 77.75 191 PRO A N 1
ATOM 1471 C CA . PRO A 1 191 ? 17.068 -43.866 -15.968 1.00 77.75 191 PRO A CA 1
ATOM 1472 C C . PRO A 1 191 ? 17.000 -44.822 -14.764 1.00 77.75 191 PRO A C 1
ATOM 1474 O O . PRO A 1 191 ? 16.105 -44.690 -13.923 1.00 77.75 191 PRO A O 1
ATOM 1477 N N . PRO A 1 192 ? 17.929 -45.791 -14.665 1.00 73.88 192 PRO A N 1
ATOM 1478 C CA . PRO A 1 192 ? 17.979 -46.715 -13.542 1.00 73.88 192 PRO A CA 1
ATOM 1479 C C . PRO A 1 192 ? 18.093 -45.941 -12.227 1.00 73.88 192 PRO A C 1
ATOM 1481 O O . PRO A 1 192 ? 18.887 -45.005 -12.108 1.00 73.88 192 PRO A O 1
ATOM 1484 N N . ALA A 1 193 ? 17.272 -46.337 -11.254 1.00 69.88 193 ALA A N 1
ATOM 1485 C CA . ALA A 1 193 ? 17.219 -45.746 -9.927 1.00 69.88 193 ALA A CA 1
ATOM 1486 C C . ALA A 1 193 ? 18.625 -45.689 -9.315 1.00 69.88 193 ALA A C 1
ATOM 1488 O O . ALA A 1 193 ? 19.239 -46.721 -9.038 1.00 69.88 193 ALA A O 1
ATOM 1489 N N . GLN A 1 194 ? 19.141 -44.476 -9.116 1.00 70.06 194 GLN A N 1
ATOM 1490 C CA . GLN A 1 194 ? 20.374 -44.277 -8.369 1.00 70.06 194 GLN A CA 1
ATOM 1491 C C . GLN A 1 194 ? 20.094 -44.641 -6.912 1.00 70.06 194 GLN A C 1
ATOM 1493 O O . GLN A 1 194 ? 19.269 -44.016 -6.245 1.00 70.06 194 GLN A O 1
ATOM 1498 N N . THR A 1 195 ? 20.760 -45.685 -6.426 1.00 71.50 195 THR A N 1
ATOM 1499 C CA . THR A 1 195 ? 20.776 -46.031 -5.005 1.00 71.50 195 THR A CA 1
ATOM 1500 C C . THR A 1 195 ? 21.283 -44.837 -4.193 1.00 71.50 195 THR A C 1
ATOM 1502 O O . THR A 1 195 ? 22.336 -44.290 -4.536 1.00 71.50 195 THR A O 1
ATOM 1505 N N . PRO A 1 196 ? 20.573 -44.431 -3.126 1.00 74.06 196 PRO A N 1
ATOM 1506 C CA . PRO A 1 196 ? 20.971 -43.292 -2.317 1.00 74.06 196 PRO A CA 1
ATOM 1507 C C . PRO A 1 196 ? 22.347 -43.536 -1.675 1.00 74.06 196 PRO A C 1
ATOM 1509 O O . PRO A 1 196 ? 22.615 -44.641 -1.188 1.00 74.06 196 PRO A O 1
ATOM 1512 N N . PRO A 1 197 ? 23.237 -42.527 -1.666 1.00 75.00 197 PRO A N 1
ATOM 1513 C CA . PRO A 1 197 ? 24.543 -42.647 -1.043 1.00 75.00 197 PRO A CA 1
ATOM 1514 C C . PRO A 1 197 ? 24.394 -42.877 0.463 1.00 75.00 197 PRO A C 1
ATOM 1516 O O . PRO A 1 197 ? 23.598 -42.236 1.150 1.00 75.00 197 PRO A O 1
ATOM 1519 N N . LYS A 1 198 ? 25.191 -43.822 0.965 1.00 77.56 198 LYS A N 1
ATOM 1520 C CA . LYS A 1 198 ? 25.318 -44.172 2.381 1.00 77.56 198 LYS A CA 1
ATOM 1521 C C . LYS A 1 198 ? 25.576 -42.903 3.218 1.00 77.56 198 LYS A C 1
ATOM 1523 O O . LYS A 1 198 ? 26.508 -42.168 2.885 1.00 77.56 198 LYS A O 1
ATOM 1528 N N . PRO A 1 199 ? 24.811 -42.647 4.297 1.00 72.88 199 PRO A N 1
ATOM 1529 C CA . PRO A 1 199 ? 25.026 -41.485 5.152 1.00 72.88 199 PRO A CA 1
ATOM 1530 C C . PRO A 1 199 ? 26.447 -41.470 5.721 1.00 72.88 199 PRO A C 1
ATOM 1532 O O . PRO A 1 199 ? 26.917 -42.471 6.271 1.00 72.88 199 PRO A O 1
ATOM 1535 N N . ALA A 1 200 ? 27.131 -40.336 5.576 1.00 79.69 200 ALA A N 1
ATOM 1536 C CA . ALA A 1 200 ? 28.419 -40.103 6.213 1.00 79.69 200 ALA A CA 1
ATOM 1537 C C . ALA A 1 200 ? 28.264 -40.096 7.751 1.00 79.69 200 ALA A C 1
ATOM 1539 O O . ALA A 1 200 ? 27.209 -39.692 8.252 1.00 79.69 200 ALA A O 1
ATOM 1540 N N . PRO A 1 201 ? 29.291 -40.516 8.514 1.00 75.00 201 PRO A N 1
ATOM 1541 C CA . PRO A 1 201 ? 29.274 -40.440 9.971 1.00 75.00 201 PRO A CA 1
ATOM 1542 C C . PRO A 1 201 ? 29.061 -38.992 10.424 1.00 75.00 201 PRO A C 1
ATOM 1544 O O . PRO A 1 201 ? 29.813 -38.099 10.032 1.00 75.00 201 PRO A O 1
ATOM 1547 N N . GLN A 1 202 ? 28.032 -38.758 11.240 1.00 74.25 202 GLN A N 1
ATOM 1548 C CA . GLN A 1 202 ? 27.796 -37.445 11.832 1.00 74.25 202 GLN A CA 1
ATOM 1549 C C . GLN A 1 202 ? 28.955 -37.082 12.780 1.00 74.25 202 GLN A C 1
ATOM 1551 O O . GLN A 1 202 ? 29.373 -37.927 13.577 1.00 74.25 202 GLN A O 1
ATOM 1556 N N . PRO A 1 203 ? 29.481 -35.845 12.725 1.00 74.12 203 PRO A N 1
ATOM 1557 C CA . PRO A 1 203 ? 30.452 -35.373 13.702 1.00 74.12 203 PRO A CA 1
ATOM 1558 C C . PRO A 1 203 ? 29.810 -35.283 15.099 1.00 74.12 203 PRO A C 1
ATOM 1560 O O . PRO A 1 203 ? 28.603 -35.048 15.208 1.00 74.12 203 PRO A O 1
ATOM 1563 N N . PRO A 1 204 ? 30.600 -35.452 16.175 1.00 70.94 204 PRO A N 1
ATOM 1564 C CA . PRO A 1 204 ? 30.097 -35.413 17.543 1.00 70.94 204 PRO A CA 1
ATOM 1565 C C . PRO A 1 204 ? 29.413 -34.073 17.824 1.00 70.94 204 PRO A C 1
ATOM 1567 O O . PRO A 1 204 ? 30.021 -33.006 17.694 1.00 70.94 204 PRO A O 1
ATOM 1570 N N . GLN A 1 205 ? 28.137 -34.138 18.210 1.00 60.50 205 GLN A N 1
ATOM 1571 C CA . GLN A 1 205 ? 27.383 -32.969 18.640 1.00 60.50 205 GLN A CA 1
ATOM 1572 C C . GLN A 1 205 ? 28.010 -32.428 19.925 1.00 60.50 205 GLN A C 1
ATOM 1574 O O . GLN A 1 205 ? 28.016 -33.087 20.964 1.00 60.50 205 GLN A O 1
ATOM 1579 N N . LYS A 1 206 ? 28.571 -31.219 19.847 1.00 63.44 206 LYS A N 1
ATOM 1580 C CA . LYS A 1 206 ? 28.952 -30.454 21.031 1.00 63.44 206 LYS A CA 1
ATOM 1581 C C . LYS A 1 206 ? 27.668 -29.991 21.714 1.00 63.44 206 LYS A C 1
ATOM 1583 O O . LYS A 1 206 ? 26.937 -29.178 21.157 1.00 63.44 206 LYS A O 1
ATOM 1588 N N . THR A 1 207 ? 27.418 -30.508 22.911 1.00 57.44 207 THR A N 1
ATOM 1589 C CA . THR A 1 207 ? 26.390 -30.022 23.833 1.00 57.44 207 THR A CA 1
ATOM 1590 C C . THR A 1 207 ? 26.634 -28.539 24.113 1.00 57.44 207 THR A C 1
ATOM 1592 O O . THR A 1 207 ? 27.574 -28.184 24.821 1.00 57.44 207 THR A O 1
ATOM 1595 N N . LEU A 1 208 ? 25.818 -27.667 23.520 1.00 53.88 208 LEU A N 1
ATOM 1596 C CA . LEU A 1 208 ? 25.748 -26.257 23.888 1.00 53.88 208 LEU A CA 1
ATOM 1597 C C . LEU A 1 208 ? 24.830 -26.128 25.102 1.00 53.88 208 LEU A C 1
ATOM 1599 O O . LEU A 1 208 ? 23.658 -26.497 25.063 1.00 53.88 208 LEU A O 1
ATOM 1603 N N . THR A 1 209 ? 25.404 -25.625 26.188 1.00 65.19 209 THR A N 1
ATOM 1604 C CA . THR A 1 209 ? 24.721 -25.241 27.421 1.00 65.19 209 THR A CA 1
ATOM 1605 C C . THR A 1 209 ? 23.611 -24.225 27.115 1.00 65.19 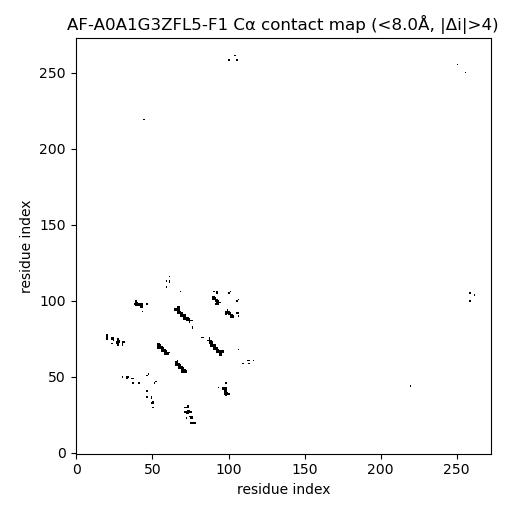209 THR A C 1
ATOM 1607 O O . THR A 1 209 ? 23.874 -23.266 26.384 1.00 65.19 209 THR A O 1
ATOM 1610 N N . PRO A 1 210 ? 22.393 -24.377 27.662 1.00 53.44 210 PRO A N 1
ATOM 1611 C CA . PRO A 1 210 ? 21.337 -23.390 27.483 1.00 53.44 210 PRO A CA 1
ATOM 1612 C C . PRO A 1 210 ? 21.702 -22.110 28.246 1.00 53.44 210 PRO A C 1
ATOM 1614 O O . PRO A 1 210 ? 21.725 -22.087 29.476 1.00 53.44 2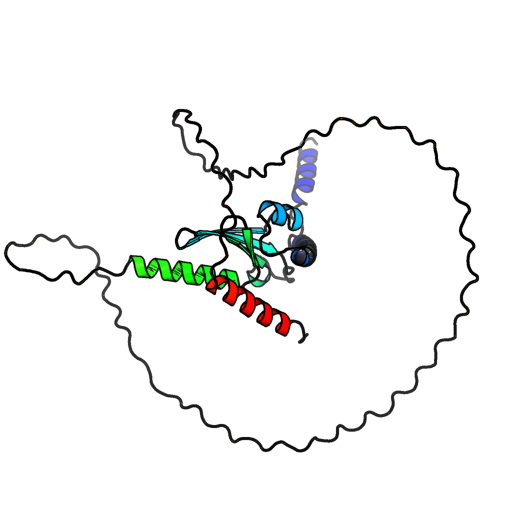10 PRO A O 1
ATOM 1617 N N . LEU A 1 211 ? 22.018 -21.046 27.505 1.00 56.88 211 LEU A N 1
ATOM 1618 C CA . LEU A 1 211 ? 22.087 -19.694 28.045 1.00 56.88 211 LEU A CA 1
ATOM 1619 C C . LEU A 1 211 ? 20.646 -19.202 28.226 1.00 56.88 211 LEU A C 1
ATOM 1621 O O . LEU A 1 211 ? 19.840 -19.278 27.299 1.00 56.88 211 LEU A O 1
ATOM 1625 N N . ALA A 1 212 ? 20.333 -18.765 29.443 1.00 50.19 212 ALA A N 1
ATOM 1626 C CA . ALA A 1 212 ? 19.023 -18.297 29.861 1.00 50.19 212 ALA A CA 1
ATOM 1627 C C . ALA A 1 212 ? 18.410 -17.315 28.847 1.00 50.19 212 ALA A C 1
ATOM 1629 O O . ALA A 1 212 ? 19.026 -16.321 28.465 1.00 50.19 212 ALA A O 1
ATOM 1630 N N . GLN A 1 213 ? 17.182 -17.618 28.429 1.00 42.66 213 GLN A N 1
ATOM 1631 C CA . GLN A 1 213 ? 16.343 -16.750 27.615 1.00 42.66 213 GLN A CA 1
ATOM 1632 C C . GLN A 1 213 ? 16.003 -15.493 28.423 1.00 42.66 213 GLN A C 1
ATOM 1634 O O . GLN A 1 213 ? 15.142 -15.517 29.299 1.00 42.66 213 GLN A O 1
ATOM 1639 N N . GLY A 1 214 ? 16.693 -14.393 28.130 1.00 42.84 214 GLY A N 1
ATOM 1640 C CA . GLY A 1 214 ? 16.181 -13.059 28.408 1.00 42.84 214 GLY A CA 1
ATOM 1641 C C . GLY A 1 214 ? 15.079 -12.759 27.397 1.00 42.84 214 GLY A C 1
ATOM 1642 O O . GLY A 1 214 ? 15.356 -12.663 26.200 1.00 42.84 214 GLY A O 1
ATOM 1643 N N . ALA A 1 215 ? 13.837 -12.662 27.872 1.00 45.66 215 ALA A N 1
ATOM 1644 C CA . ALA A 1 215 ? 12.717 -12.139 27.105 1.00 45.66 215 ALA A CA 1
ATOM 1645 C C . ALA A 1 215 ? 13.105 -10.750 26.584 1.00 45.66 215 ALA A C 1
ATOM 1647 O O . ALA A 1 215 ? 13.260 -9.799 27.345 1.00 45.66 215 ALA A O 1
ATOM 1648 N N . SER A 1 216 ? 13.372 -10.672 25.284 1.00 43.34 216 SER A N 1
ATOM 1649 C CA . SER A 1 216 ? 13.617 -9.410 24.605 1.00 43.34 216 SER A CA 1
ATOM 1650 C C . SER A 1 216 ? 12.257 -8.901 24.162 1.00 43.34 216 SER A C 1
ATOM 1652 O O . SER A 1 216 ? 11.809 -9.213 23.058 1.00 43.34 216 SER A O 1
ATOM 1654 N N . ASP A 1 217 ? 11.591 -8.166 25.051 1.00 42.31 217 ASP A N 1
ATOM 1655 C CA . ASP A 1 217 ? 10.475 -7.297 24.696 1.00 42.31 217 ASP A CA 1
ATOM 1656 C C . ASP A 1 217 ? 10.998 -6.303 23.660 1.00 42.31 217 ASP A C 1
ATOM 1658 O O . ASP A 1 217 ? 11.588 -5.269 23.975 1.00 42.31 217 ASP A O 1
ATOM 1662 N N . THR A 1 218 ? 10.859 -6.660 22.385 1.00 50.25 218 THR A N 1
ATOM 1663 C CA 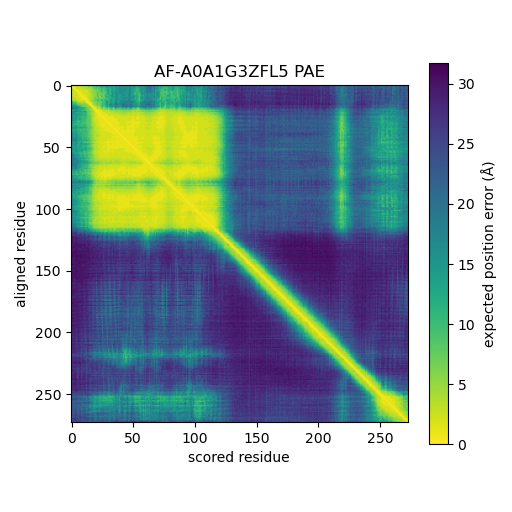. THR A 1 218 ? 11.154 -5.754 21.280 1.00 50.25 218 THR A CA 1
ATOM 1664 C C . THR A 1 218 ? 9.963 -4.810 21.190 1.00 50.25 218 THR A C 1
ATOM 1666 O O . THR A 1 218 ? 9.090 -4.973 20.342 1.00 50.25 218 THR A O 1
ATOM 1669 N N . SER A 1 219 ? 9.899 -3.869 22.139 1.00 48.97 219 SER A N 1
ATOM 1670 C CA . SER A 1 219 ? 9.020 -2.708 22.068 1.00 48.97 219 SER A CA 1
ATOM 1671 C C . SER A 1 219 ? 9.342 -1.994 20.763 1.00 48.97 219 SER A C 1
ATOM 1673 O O . SER A 1 219 ? 10.443 -1.472 20.572 1.00 48.97 219 SER A O 1
ATOM 1675 N N . CYS A 1 220 ? 8.397 -1.999 19.835 1.00 50.03 220 CYS A N 1
ATOM 1676 C CA . CYS A 1 220 ? 8.427 -1.136 18.670 1.00 50.03 220 CYS A CA 1
ATOM 1677 C C . CYS A 1 220 ? 8.042 0.291 19.093 1.00 50.03 220 CYS A C 1
ATOM 1679 O O . CYS A 1 220 ? 7.071 0.868 18.614 1.00 50.03 220 CYS A O 1
ATOM 1681 N N . ASP A 1 221 ? 8.849 0.881 19.975 1.00 43.62 221 ASP A N 1
ATOM 1682 C CA . ASP A 1 221 ? 8.841 2.306 20.283 1.00 43.62 221 ASP A CA 1
ATOM 1683 C C . ASP A 1 221 ? 9.413 3.064 19.078 1.00 43.62 221 ASP A C 1
ATOM 1685 O O . ASP A 1 221 ? 10.587 3.429 19.016 1.00 43.62 221 ASP A O 1
ATOM 1689 N N . THR A 1 222 ? 8.588 3.271 18.051 1.00 51.16 222 THR A N 1
ATOM 1690 C CA . THR A 1 222 ? 8.885 4.262 17.011 1.00 51.16 222 THR A CA 1
ATOM 1691 C C . THR A 1 222 ? 8.215 5.573 17.399 1.00 51.16 222 THR A C 1
ATOM 1693 O O . THR A 1 222 ? 7.214 5.980 16.817 1.00 51.16 222 THR A O 1
ATOM 1696 N N . SER A 1 223 ? 8.790 6.251 18.393 1.00 44.34 223 SER A N 1
ATOM 1697 C CA . SER A 1 223 ? 8.557 7.679 18.593 1.00 44.34 223 SER A CA 1
ATOM 1698 C C . SER A 1 223 ? 9.216 8.426 17.426 1.00 44.34 223 SER A C 1
ATOM 1700 O O . SER A 1 223 ? 10.433 8.625 17.380 1.00 44.34 223 SER A O 1
ATOM 1702 N N . GLY A 1 224 ? 8.409 8.755 16.415 1.00 40.22 224 GLY A N 1
ATOM 1703 C CA . GLY A 1 224 ? 8.806 9.531 15.245 1.00 40.22 224 GLY A CA 1
ATOM 1704 C C . GLY A 1 224 ? 9.174 10.960 15.635 1.00 40.22 224 GLY A C 1
ATOM 1705 O O . GLY A 1 224 ? 8.334 11.852 15.667 1.00 40.22 224 GLY A O 1
ATOM 1706 N N . ASN A 1 225 ? 10.456 11.179 15.914 1.00 37.19 225 ASN A N 1
ATOM 1707 C CA . ASN A 1 225 ? 11.037 12.495 16.140 1.00 37.19 225 ASN A CA 1
ATOM 1708 C C . ASN A 1 225 ? 11.272 13.195 14.789 1.00 37.19 225 ASN A C 1
ATOM 1710 O O . ASN A 1 225 ? 12.321 13.034 14.162 1.00 37.19 225 ASN A O 1
ATOM 1714 N N . ASN A 1 226 ? 10.283 13.960 14.328 1.00 41.00 226 ASN A N 1
ATOM 1715 C CA . ASN A 1 226 ? 10.426 14.848 13.178 1.00 41.00 226 ASN A CA 1
ATOM 1716 C C . ASN A 1 226 ? 11.135 16.140 13.631 1.00 41.00 226 ASN A C 1
ATOM 1718 O O . ASN A 1 226 ? 10.521 17.047 14.192 1.00 41.00 226 ASN A O 1
ATOM 1722 N N . LYS A 1 227 ? 12.461 16.204 13.449 1.00 36.66 227 LYS A N 1
ATOM 1723 C CA . LYS A 1 227 ? 13.279 17.377 13.791 1.00 36.66 227 LYS A CA 1
ATOM 1724 C C . LYS A 1 227 ? 13.041 18.516 12.798 1.00 36.66 227 LYS A C 1
ATOM 1726 O O . LYS A 1 227 ? 13.610 18.526 11.711 1.00 36.66 227 LYS A O 1
ATOM 1731 N N . ASN A 1 228 ? 12.309 19.529 13.244 1.00 37.47 228 ASN A N 1
ATOM 1732 C CA . ASN A 1 228 ? 12.469 20.909 12.792 1.00 37.47 228 ASN A CA 1
ATOM 1733 C C . ASN A 1 228 ? 13.360 21.637 13.827 1.00 37.47 228 ASN A C 1
ATOM 1735 O O . ASN A 1 228 ? 13.048 21.560 15.018 1.00 37.47 228 ASN A O 1
ATOM 1739 N N . PRO A 1 229 ? 14.482 22.293 13.473 1.00 55.19 229 PRO A N 1
ATOM 1740 C CA . PRO A 1 229 ? 15.347 22.907 14.472 1.00 55.19 229 PRO A CA 1
ATOM 1741 C C . PRO A 1 229 ? 14.943 24.366 14.690 1.00 55.19 229 PRO A C 1
ATOM 1743 O O . PRO A 1 229 ? 15.258 25.205 13.855 1.00 55.19 229 PRO A O 1
ATOM 1746 N N . THR A 1 230 ? 14.307 24.711 15.814 1.00 34.00 230 THR A N 1
ATOM 1747 C CA . THR A 1 230 ? 14.343 26.084 16.362 1.00 34.00 230 THR A CA 1
ATOM 1748 C C . THR A 1 230 ? 14.074 26.090 17.877 1.00 34.00 230 THR A C 1
ATOM 1750 O O . THR A 1 230 ? 12.957 25.873 18.320 1.00 34.00 230 THR A O 1
ATOM 1753 N N . GLN A 1 231 ? 15.154 26.360 18.620 1.00 34.81 231 GLN A N 1
ATOM 1754 C CA . GLN A 1 231 ? 15.291 27.051 19.917 1.00 34.81 231 GLN A CA 1
ATOM 1755 C C . GLN A 1 231 ? 14.496 26.594 21.162 1.00 34.81 231 GLN A C 1
ATOM 1757 O O . GLN A 1 231 ? 13.323 26.884 21.342 1.00 34.81 231 GLN A O 1
ATOM 1762 N N . SER A 1 232 ? 15.264 26.006 22.088 1.00 44.97 232 SER A N 1
ATOM 1763 C CA . SER A 1 232 ? 15.422 26.407 23.497 1.00 44.97 232 SER A CA 1
ATOM 1764 C C . SER A 1 232 ? 14.189 26.821 24.314 1.00 44.97 232 SER A C 1
ATOM 1766 O O . SER A 1 232 ? 13.830 27.993 24.341 1.00 44.97 232 SER A O 1
ATOM 1768 N N . ALA A 1 233 ? 13.712 25.907 25.162 1.00 39.06 233 ALA A N 1
ATOM 1769 C CA . ALA A 1 233 ? 13.299 26.217 26.533 1.00 39.06 233 ALA A CA 1
ATOM 1770 C C . ALA A 1 233 ? 13.347 24.940 27.391 1.00 39.06 233 ALA A C 1
ATOM 1772 O O . ALA A 1 233 ? 12.771 23.917 27.030 1.00 39.06 233 ALA A O 1
ATOM 1773 N N . 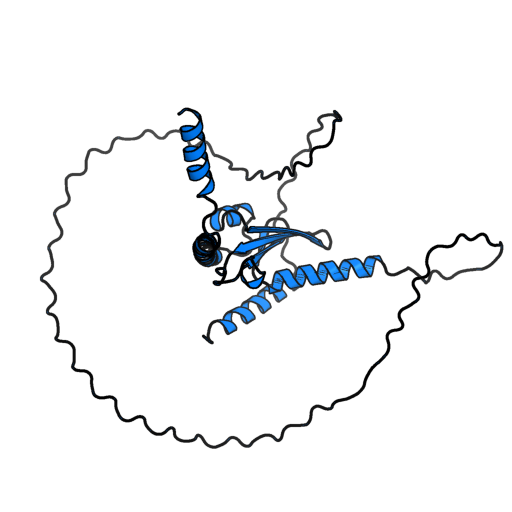GLN A 1 234 ? 14.069 25.001 28.514 1.00 48.47 234 GLN A N 1
ATOM 1774 C CA . GLN A 1 234 ? 14.020 24.013 29.594 1.00 48.47 234 GLN A CA 1
ATOM 1775 C C . GLN A 1 234 ? 12.608 23.978 30.184 1.00 48.47 234 GLN A C 1
ATOM 1777 O O . GLN A 1 234 ? 12.088 25.031 30.551 1.00 48.47 234 GLN A O 1
ATOM 1782 N N . SER A 1 235 ? 12.014 22.796 30.341 1.00 40.47 235 SER A N 1
ATOM 1783 C CA . SER A 1 235 ? 10.897 22.583 31.264 1.00 40.47 235 SER A CA 1
ATOM 1784 C C . SER A 1 235 ? 10.827 21.125 31.716 1.00 40.47 235 SER A C 1
ATOM 1786 O O . SER A 1 235 ? 10.925 20.203 30.912 1.00 40.47 235 SER A O 1
ATOM 1788 N N . ASP A 1 236 ? 10.730 21.028 33.036 1.00 39.03 236 ASP A N 1
ATOM 1789 C CA . ASP A 1 236 ? 10.397 19.948 33.962 1.00 39.03 236 ASP A CA 1
ATOM 1790 C C . ASP A 1 236 ? 9.968 18.567 33.442 1.00 39.03 236 ASP A C 1
ATOM 1792 O O . ASP A 1 236 ? 9.042 18.412 32.646 1.00 39.03 236 ASP A O 1
ATOM 1796 N N . SER A 1 237 ? 10.594 17.552 34.042 1.00 44.66 237 SER A N 1
ATOM 1797 C CA . SER A 1 237 ? 10.230 16.141 33.955 1.00 44.66 237 SER A CA 1
ATOM 1798 C C . SER A 1 237 ? 8.983 15.864 34.794 1.00 44.66 237 SER A C 1
ATOM 1800 O O . SER A 1 237 ? 9.023 15.895 36.021 1.00 44.66 237 SER A O 1
ATOM 1802 N N . SER A 1 238 ? 7.879 15.523 34.138 1.00 44.66 238 SER A N 1
ATOM 1803 C CA . SER A 1 238 ? 6.762 14.803 34.752 1.00 44.66 238 SER A CA 1
ATOM 1804 C C . SER A 1 238 ? 6.442 13.601 33.873 1.00 44.66 238 SER A C 1
ATOM 1806 O O . SER A 1 238 ? 6.047 13.741 32.721 1.00 44.66 238 SER A O 1
ATOM 1808 N N . GLU A 1 239 ? 6.710 12.424 34.423 1.00 45.38 239 GLU A N 1
ATOM 1809 C CA . GLU A 1 239 ? 6.554 11.100 33.827 1.00 45.38 239 GLU A CA 1
ATOM 1810 C C . GLU A 1 239 ? 5.059 10.717 33.790 1.00 45.38 239 GLU A C 1
ATOM 1812 O O . GLU A 1 239 ? 4.437 10.646 34.854 1.00 45.38 239 GLU A O 1
ATOM 1817 N N . PRO A 1 240 ? 4.429 10.497 32.617 1.00 53.19 240 PRO A N 1
ATOM 1818 C CA . PRO A 1 240 ? 3.068 9.983 32.569 1.00 53.19 240 PRO A CA 1
ATOM 1819 C C . PRO A 1 240 ? 3.068 8.451 32.636 1.00 53.19 240 PRO A C 1
ATOM 1821 O O . PRO A 1 240 ? 3.761 7.764 31.886 1.00 53.19 240 PRO A O 1
ATOM 1824 N N . GLN A 1 241 ? 2.250 7.927 33.548 1.00 42.03 241 GLN A N 1
ATOM 1825 C CA . GLN A 1 241 ? 1.980 6.503 33.710 1.00 42.03 241 GLN A CA 1
ATOM 1826 C C . GLN A 1 241 ? 1.395 5.899 32.424 1.00 42.03 241 GLN A C 1
ATOM 1828 O O . GLN A 1 241 ? 0.515 6.479 31.785 1.00 42.03 241 GLN A O 1
ATOM 1833 N N . GLY A 1 242 ? 1.906 4.719 32.064 1.00 41.09 242 GLY A N 1
ATOM 1834 C CA . GLY A 1 242 ? 1.569 3.985 30.849 1.00 41.09 242 GLY A CA 1
ATOM 1835 C C . GLY A 1 242 ? 0.071 3.740 30.685 1.00 41.09 242 GLY A C 1
ATOM 1836 O O . GLY A 1 242 ? -0.591 3.167 31.550 1.00 41.09 242 GLY A O 1
ATOM 1837 N N . THR A 1 243 ? -0.448 4.157 29.533 1.00 39.47 243 THR A N 1
ATOM 1838 C CA . THR A 1 243 ? -1.789 3.802 29.066 1.00 39.47 243 THR A CA 1
ATOM 1839 C C . THR A 1 243 ? -1.712 2.403 28.458 1.00 39.47 243 THR A C 1
ATOM 1841 O O . THR A 1 243 ? -0.901 2.157 27.568 1.00 39.47 243 THR A O 1
ATOM 1844 N N . GLN A 1 244 ? -2.508 1.467 28.977 1.00 44.41 244 GLN A N 1
ATOM 1845 C CA . GLN A 1 244 ? -2.626 0.119 28.418 1.00 44.41 244 GLN A CA 1
ATOM 1846 C C . GLN A 1 244 ? -3.115 0.182 26.958 1.00 44.41 244 GLN A C 1
ATOM 1848 O O . GLN A 1 244 ? -3.920 1.060 26.638 1.00 44.41 244 GLN A O 1
ATOM 1853 N N . PRO A 1 245 ? -2.669 -0.731 26.074 1.00 48.41 245 PRO A N 1
ATOM 1854 C CA . PRO A 1 245 ? -3.157 -0.777 24.700 1.00 48.41 245 PRO A CA 1
ATOM 1855 C C . PRO A 1 245 ? -4.681 -0.993 24.682 1.00 48.41 245 PRO A C 1
ATOM 1857 O O . PRO A 1 245 ? -5.203 -1.737 25.523 1.00 48.41 245 PRO A O 1
ATOM 1860 N N . PRO A 1 246 ? -5.410 -0.346 23.755 1.00 53.25 246 PRO A N 1
ATOM 1861 C CA . PRO A 1 246 ? -6.857 -0.461 23.678 1.00 53.25 246 PRO A CA 1
ATOM 1862 C C . PRO A 1 246 ? -7.252 -1.923 23.454 1.00 53.25 246 PRO A C 1
ATOM 1864 O O . PRO A 1 246 ? -6.822 -2.589 22.515 1.00 53.25 246 PRO A O 1
ATOM 1867 N N . THR A 1 247 ? -8.074 -2.427 24.369 1.00 52.09 247 THR A N 1
ATOM 1868 C CA . THR A 1 247 ? -8.754 -3.713 24.235 1.00 52.09 247 THR A CA 1
ATOM 1869 C C . THR A 1 247 ? -9.619 -3.678 22.979 1.00 52.09 247 THR A C 1
ATOM 1871 O O . THR A 1 247 ? -10.412 -2.751 22.838 1.00 52.09 247 THR A O 1
ATOM 1874 N N . ASN A 1 248 ? -9.455 -4.684 22.110 1.00 48.59 248 ASN A N 1
ATOM 1875 C CA . ASN A 1 248 ? -10.233 -4.964 20.897 1.00 48.59 248 ASN A CA 1
ATOM 1876 C C . ASN A 1 248 ? -11.696 -4.500 21.010 1.00 48.59 248 ASN A C 1
ATOM 1878 O O . ASN A 1 248 ? -12.555 -5.258 21.470 1.00 48.59 248 ASN A O 1
ATOM 1882 N N . GLN A 1 249 ? -11.989 -3.268 20.587 1.00 51.53 249 GLN A N 1
ATOM 1883 C CA . GLN A 1 249 ? -13.370 -2.869 20.373 1.00 51.53 249 GLN A CA 1
ATOM 1884 C C . GLN A 1 249 ? -13.864 -3.555 19.095 1.00 51.53 249 GLN A C 1
ATOM 1886 O O . GLN A 1 249 ? -13.125 -3.609 18.107 1.00 51.53 249 GLN A O 1
ATOM 1891 N N . PRO A 1 250 ? -15.080 -4.126 19.105 1.00 58.53 250 PRO A N 1
ATOM 1892 C CA . PRO A 1 250 ? -15.667 -4.693 17.904 1.00 58.53 250 PRO A CA 1
ATOM 1893 C C . PRO A 1 250 ? -15.740 -3.611 16.826 1.00 58.53 250 PRO A C 1
ATOM 1895 O O . PRO A 1 250 ? -16.229 -2.516 17.088 1.00 58.53 250 PRO A O 1
ATOM 1898 N N . LEU A 1 251 ? -15.243 -3.920 15.628 1.00 64.38 251 LEU A N 1
ATOM 1899 C CA . LEU A 1 251 ? -15.420 -3.069 14.455 1.00 64.38 251 LEU A CA 1
ATOM 1900 C C . LEU A 1 251 ? -16.923 -2.811 14.258 1.00 64.38 251 LEU A C 1
ATOM 1902 O O . LEU A 1 251 ? -17.696 -3.775 14.266 1.00 64.38 251 LEU A O 1
ATOM 1906 N N . ASP A 1 252 ? -17.325 -1.551 14.078 1.00 84.94 252 ASP A N 1
ATOM 1907 C CA . ASP A 1 252 ? -18.723 -1.197 13.833 1.00 84.94 252 ASP A CA 1
ATOM 1908 C C . ASP A 1 252 ? -19.279 -2.000 12.643 1.00 84.94 252 ASP A C 1
ATOM 1910 O O . ASP A 1 252 ? -18.596 -2.212 11.636 1.00 84.94 252 ASP A O 1
ATOM 1914 N N . GLU A 1 253 ? -20.528 -2.465 12.752 1.00 82.38 253 GLU A N 1
ATOM 1915 C CA . GLU A 1 253 ? -21.192 -3.322 11.751 1.00 82.38 253 GLU A CA 1
ATOM 1916 C C . GLU A 1 253 ? -21.143 -2.703 10.337 1.00 82.38 253 GLU A C 1
ATOM 1918 O O . GLU A 1 253 ? -21.039 -3.409 9.333 1.00 82.38 253 GLU A O 1
ATOM 1923 N N . GLU A 1 254 ? -21.166 -1.369 10.260 1.00 80.62 254 GLU A N 1
ATOM 1924 C CA . GLU A 1 254 ? -21.111 -0.603 9.014 1.00 80.62 254 GLU A CA 1
ATOM 1925 C C . GLU A 1 254 ? -19.721 -0.639 8.356 1.00 80.62 254 GLU A C 1
ATOM 1927 O O . GLU A 1 254 ? -19.614 -0.909 7.156 1.00 80.62 254 GLU A O 1
ATOM 1932 N N . ASP A 1 255 ? -18.654 -0.467 9.148 1.00 80.19 255 ASP A N 1
ATOM 1933 C CA . ASP A 1 255 ? -17.266 -0.600 8.683 1.00 80.19 255 ASP A CA 1
ATOM 1934 C C . ASP A 1 255 ? -17.024 -2.033 8.180 1.00 80.19 255 ASP A C 1
ATOM 1936 O O . ASP A 1 255 ? -16.409 -2.259 7.135 1.00 80.19 255 ASP A O 1
ATOM 1940 N N . ARG A 1 256 ? -17.588 -3.023 8.881 1.00 81.62 256 ARG A N 1
ATOM 1941 C CA . ARG A 1 256 ? -17.459 -4.440 8.535 1.00 81.62 256 ARG A CA 1
ATOM 1942 C C . ARG A 1 256 ? -18.153 -4.786 7.214 1.00 81.62 256 ARG A C 1
ATOM 1944 O O . ARG A 1 256 ? -17.607 -5.543 6.411 1.00 81.62 256 ARG A O 1
ATOM 1951 N N . LYS A 1 257 ? -19.330 -4.205 6.963 1.00 81.88 257 LYS A N 1
ATOM 1952 C CA . LYS A 1 257 ? -20.093 -4.421 5.728 1.00 81.88 257 LYS A CA 1
ATOM 1953 C C . LYS A 1 257 ? -19.387 -3.829 4.502 1.00 81.88 257 LYS A C 1
ATOM 1955 O O . LYS A 1 257 ? -19.359 -4.472 3.455 1.00 81.88 257 LYS A O 1
ATOM 1960 N N . MET A 1 258 ? -18.760 -2.659 4.640 1.00 76.00 258 MET A N 1
ATOM 1961 C CA . MET A 1 258 ? -18.001 -2.035 3.547 1.00 76.00 258 MET A CA 1
ATOM 1962 C C . MET A 1 258 ? -16.725 -2.804 3.180 1.00 76.00 258 MET A C 1
ATOM 1964 O O . MET A 1 258 ? -16.393 -2.916 1.996 1.00 76.00 258 MET A O 1
ATOM 1968 N N . LEU A 1 259 ? -16.020 -3.366 4.166 1.00 76.06 259 LEU A N 1
ATOM 1969 C CA . LEU A 1 259 ? -14.834 -4.196 3.916 1.00 76.06 259 LEU A CA 1
ATOM 1970 C C . LEU A 1 259 ? -15.182 -5.488 3.165 1.00 76.06 259 LEU A C 1
ATOM 1972 O O . LEU A 1 259 ? -14.444 -5.904 2.267 1.00 76.06 259 LEU A O 1
ATOM 1976 N N . GLN A 1 260 ? -16.328 -6.091 3.494 1.00 73.69 260 GLN A N 1
ATOM 1977 C CA . GLN A 1 260 ? -16.830 -7.277 2.804 1.00 73.69 260 GLN A CA 1
ATOM 1978 C C . GLN A 1 260 ? -17.140 -6.974 1.326 1.00 73.69 260 GLN A C 1
ATOM 1980 O O . GLN A 1 260 ? -16.646 -7.667 0.443 1.00 73.69 260 GLN A O 1
ATOM 1985 N N . GLU A 1 261 ? -17.874 -5.891 1.048 1.00 75.19 261 GLU A N 1
ATOM 1986 C CA . GLU A 1 261 ? -18.289 -5.527 -0.318 1.00 75.19 261 GLU A CA 1
ATOM 1987 C C . GLU A 1 261 ? -17.101 -5.120 -1.212 1.00 75.19 261 GLU A C 1
ATOM 1989 O O . GLU A 1 261 ? -17.078 -5.409 -2.408 1.00 75.19 261 GLU A O 1
ATOM 1994 N N . SER A 1 262 ? -16.063 -4.518 -0.622 1.00 66.00 262 SER A N 1
ATOM 1995 C CA . SER A 1 262 ? -14.835 -4.143 -1.338 1.00 66.00 262 SER A CA 1
ATOM 1996 C C . SER A 1 262 ? -14.008 -5.360 -1.773 1.00 66.00 262 SER A C 1
ATOM 1998 O O . SER A 1 262 ? -13.404 -5.347 -2.846 1.00 66.00 262 SER A O 1
ATOM 2000 N N . SER A 1 263 ? -13.993 -6.415 -0.953 1.00 65.69 263 SER A N 1
ATOM 2001 C CA . SER A 1 263 ? -13.212 -7.634 -1.209 1.00 65.69 263 SER A CA 1
ATOM 2002 C C . SER A 1 263 ? -13.772 -8.435 -2.392 1.00 65.69 263 SER A C 1
ATOM 2004 O O . SER A 1 263 ? -13.014 -8.937 -3.224 1.00 65.69 263 SER A O 1
ATOM 2006 N N . ASP A 1 264 ? -15.099 -8.485 -2.523 1.00 62.75 264 ASP A N 1
ATOM 2007 C CA . ASP A 1 264 ? -15.783 -9.210 -3.603 1.00 62.75 264 ASP A CA 1
ATOM 2008 C C . ASP A 1 264 ? -15.643 -8.513 -4.971 1.00 62.75 264 ASP A C 1
ATOM 2010 O O . ASP A 1 264 ? -15.722 -9.146 -6.030 1.00 62.75 264 ASP A O 1
ATOM 2014 N N . GLN A 1 265 ? -15.406 -7.199 -4.977 1.00 57.78 265 GLN A N 1
ATOM 2015 C CA . GLN A 1 265 ? -15.291 -6.420 -6.209 1.00 57.78 265 GLN A CA 1
ATOM 2016 C C . GLN A 1 265 ? -13.893 -6.502 -6.844 1.00 57.78 265 GLN A C 1
ATOM 2018 O O . GLN A 1 265 ? -13.772 -6.422 -8.069 1.00 57.78 265 GLN A O 1
ATOM 2023 N N . GLU A 1 266 ? -12.843 -6.697 -6.039 1.00 54.34 266 GLU A N 1
ATOM 2024 C CA . GLU A 1 266 ? -11.460 -6.775 -6.530 1.00 54.34 266 GLU A CA 1
ATOM 2025 C C . GLU A 1 266 ? -11.143 -8.153 -7.144 1.00 54.34 266 GLU A C 1
ATOM 2027 O O . GLU A 1 266 ? -10.466 -8.225 -8.170 1.00 54.34 266 GLU A O 1
ATOM 2032 N N . PHE A 1 267 ? -11.732 -9.239 -6.620 1.00 52.00 267 PHE A N 1
ATOM 2033 C CA . PHE A 1 267 ? -11.509 -10.600 -7.135 1.00 52.00 267 PHE A CA 1
ATOM 2034 C C . PHE A 1 267 ? -12.022 -10.800 -8.575 1.00 52.00 267 PHE A C 1
ATOM 2036 O O . PHE A 1 267 ? -11.434 -11.548 -9.356 1.00 52.00 267 PHE A O 1
ATOM 2043 N N . ASN A 1 268 ? -13.074 -10.076 -8.967 1.00 50.69 268 ASN A N 1
ATOM 2044 C CA . ASN A 1 268 ? -13.680 -10.185 -10.298 1.00 50.69 268 ASN A CA 1
ATOM 2045 C C . ASN A 1 268 ? -12.893 -9.471 -11.416 1.00 50.69 268 ASN A C 1
ATOM 2047 O O . ASN A 1 268 ? -13.212 -9.648 -12.591 1.00 50.69 268 ASN A O 1
ATOM 2051 N N . GLN A 1 269 ? -11.872 -8.668 -11.094 1.00 53.25 269 GLN A N 1
ATOM 2052 C CA . GLN A 1 269 ? -11.067 -7.966 -12.107 1.00 53.25 269 GLN A CA 1
ATOM 2053 C C . GLN A 1 269 ? -9.830 -8.746 -12.572 1.00 53.25 269 GLN A C 1
ATOM 2055 O O . GLN A 1 269 ? -9.269 -8.427 -13.621 1.00 53.25 269 GLN A O 1
ATOM 2060 N N . THR A 1 270 ? -9.415 -9.776 -11.835 1.00 51.69 270 THR A N 1
ATOM 2061 C CA . THR A 1 270 ? -8.202 -10.549 -12.146 1.00 51.69 270 THR A CA 1
ATOM 2062 C C . THR A 1 270 ? -8.369 -11.584 -13.263 1.00 51.69 270 THR A C 1
ATOM 2064 O O . THR A 1 270 ? -7.362 -12.037 -13.793 1.00 51.69 270 THR A O 1
ATOM 2067 N N . ASP A 1 271 ? -9.597 -11.918 -13.673 1.00 47.84 271 ASP A N 1
ATOM 2068 C CA . ASP A 1 271 ? -9.878 -12.996 -14.647 1.00 47.84 271 ASP A CA 1
ATOM 2069 C C . ASP A 1 271 ? -10.014 -12.523 -16.114 1.00 47.84 271 ASP A C 1
ATOM 2071 O O . ASP A 1 271 ? -10.470 -13.257 -16.988 1.00 47.84 271 ASP A O 1
ATOM 2075 N N . LEU A 1 272 ? -9.643 -11.272 -16.411 1.00 48.03 272 LEU A N 1
ATOM 2076 C CA . LEU A 1 272 ? -9.847 -10.651 -17.731 1.00 48.03 272 LEU A CA 1
ATOM 2077 C C . LEU A 1 272 ? -8.559 -10.211 -18.448 1.00 48.03 272 LEU A C 1
ATOM 2079 O O . LEU A 1 272 ? -8.615 -9.350 -19.329 1.00 48.03 272 LEU A O 1
ATOM 2083 N N . LYS A 1 273 ? -7.404 -10.800 -18.123 1.00 41.06 273 LYS A N 1
ATOM 2084 C CA . LYS A 1 273 ? -6.141 -1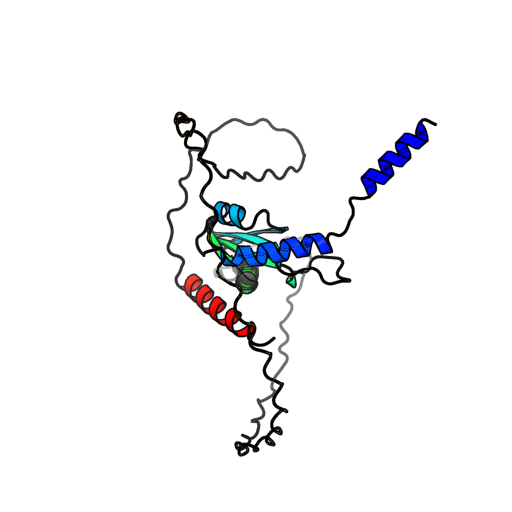0.537 -18.835 1.00 41.06 273 LYS A CA 1
ATOM 2085 C C . LYS A 1 273 ? -5.439 -11.792 -19.327 1.00 41.06 273 LYS A C 1
ATOM 2087 O O . LYS A 1 273 ? -5.262 -12.723 -18.518 1.00 41.06 273 LYS A O 1
#